Protein AF-A0A4Q7XN32-F1 (afdb_monomer)

Structure (mmCIF, N/CA/C/O backbone):
data_AF-A0A4Q7XN32-F1
#
_entry.id   AF-A0A4Q7XN32-F1
#
loop_
_atom_site.group_PDB
_atom_site.id
_atom_site.type_symbol
_atom_site.label_atom_id
_atom_site.label_alt_id
_atom_site.label_comp_id
_atom_site.label_asym_id
_atom_site.label_entity_id
_atom_site.label_seq_id
_atom_site.pdbx_PDB_ins_code
_atom_site.Cartn_x
_atom_site.Cartn_y
_atom_site.Cartn_z
_atom_site.occupancy
_atom_site.B_iso_or_equiv
_atom_site.auth_seq_id
_atom_site.auth_comp_id
_atom_site.auth_asym_id
_atom_site.auth_atom_id
_atom_site.pdbx_PDB_model_num
ATOM 1 N N . SER A 1 1 ? 50.949 26.141 72.664 1.00 29.08 1 SER A N 1
ATOM 2 C CA . SER A 1 1 ? 49.681 26.898 72.696 1.00 29.08 1 SER A CA 1
ATOM 3 C C . SER A 1 1 ? 48.595 26.142 71.931 1.00 29.08 1 SER A C 1
ATOM 5 O O . SER A 1 1 ? 48.982 25.356 71.073 1.00 29.08 1 SER A O 1
ATOM 7 N N . PRO A 1 2 ? 47.300 26.290 72.285 1.00 36.09 2 PRO A N 1
ATOM 8 C CA . PRO A 1 2 ? 46.174 25.423 71.873 1.00 36.09 2 PRO A CA 1
ATOM 9 C C . PRO A 1 2 ? 45.346 26.074 70.718 1.00 36.09 2 PRO A C 1
ATOM 11 O O . PRO A 1 2 ? 45.842 27.038 70.144 1.00 36.09 2 PRO A O 1
ATOM 14 N N . VAL A 1 3 ? 44.155 25.636 70.258 1.00 30.36 3 VAL A N 1
ATOM 15 C CA . VAL A 1 3 ? 43.044 24.862 70.872 1.00 30.36 3 VAL A CA 1
ATOM 16 C C . VAL A 1 3 ? 42.317 23.938 69.858 1.00 30.36 3 VAL A C 1
ATOM 18 O O . VAL A 1 3 ? 42.422 24.104 68.649 1.00 30.36 3 VAL A O 1
ATOM 21 N N . LEU A 1 4 ? 41.582 22.969 70.416 1.00 27.20 4 LEU A N 1
ATOM 22 C CA . LEU A 1 4 ? 40.440 22.179 69.911 1.00 27.20 4 LEU A CA 1
ATOM 23 C C . LEU A 1 4 ? 39.293 23.045 69.283 1.00 27.20 4 LEU A C 1
ATOM 25 O O . LEU A 1 4 ? 39.341 24.264 69.399 1.00 27.20 4 LEU A O 1
ATOM 29 N N . HIS A 1 5 ? 38.224 22.543 68.628 1.00 28.89 5 HIS A N 1
ATOM 30 C CA . HIS A 1 5 ? 37.376 21.363 68.918 1.00 28.89 5 HIS A CA 1
ATOM 31 C C . HIS A 1 5 ? 36.576 20.798 67.712 1.00 28.89 5 HIS A C 1
ATOM 33 O O . HIS A 1 5 ? 36.620 21.309 66.599 1.00 28.89 5 HIS A O 1
ATOM 39 N N . CYS A 1 6 ? 35.862 19.698 67.983 1.00 28.09 6 CYS A N 1
ATOM 40 C CA . CYS A 1 6 ? 35.146 18.785 67.080 1.00 28.09 6 CYS A CA 1
ATOM 41 C C . CYS A 1 6 ? 33.751 19.272 66.624 1.00 28.09 6 CYS A C 1
ATOM 43 O O . CYS A 1 6 ? 33.147 20.063 67.338 1.00 28.09 6 CYS A O 1
ATOM 45 N N . HIS A 1 7 ? 33.175 18.662 65.568 1.00 26.38 7 HIS A N 1
ATOM 46 C CA . HIS A 1 7 ? 31.843 18.006 65.623 1.00 26.38 7 HIS A CA 1
ATOM 47 C C . HIS A 1 7 ? 31.457 17.227 64.337 1.00 26.38 7 HIS A C 1
ATOM 49 O O . HIS A 1 7 ? 31.585 17.725 63.225 1.00 26.38 7 HIS A O 1
ATOM 55 N N . HIS A 1 8 ? 30.904 16.022 64.521 1.00 31.64 8 HIS A N 1
ATOM 56 C CA . HIS A 1 8 ? 29.939 15.341 63.626 1.00 31.64 8 HIS A CA 1
ATOM 57 C C . HIS A 1 8 ? 28.522 15.551 64.241 1.00 31.64 8 HIS A C 1
ATOM 59 O O . HIS A 1 8 ? 28.495 15.886 65.437 1.00 31.64 8 HIS A O 1
ATOM 65 N N . PRO A 1 9 ? 27.367 15.351 63.542 1.00 36.84 9 PRO A N 1
ATOM 66 C CA . PRO A 1 9 ? 27.035 14.110 62.807 1.00 36.84 9 PRO A CA 1
ATOM 67 C C . PRO A 1 9 ? 26.026 14.217 61.612 1.00 36.84 9 PRO A C 1
ATOM 69 O O . PRO A 1 9 ? 25.686 15.295 61.140 1.00 36.84 9 PRO A O 1
ATOM 72 N N . SER A 1 10 ? 25.531 13.037 61.197 1.00 25.11 10 SER A N 1
ATOM 73 C CA . SER A 1 10 ? 24.190 12.695 60.652 1.00 25.11 10 SER A CA 1
ATOM 74 C C . SER A 1 10 ? 23.752 13.054 59.216 1.00 25.11 10 SER A C 1
ATOM 76 O O . SER A 1 10 ? 23.374 14.178 58.921 1.00 25.11 10 SER A O 1
ATOM 78 N N . GLN A 1 11 ? 23.634 11.982 58.417 1.00 31.67 11 GLN A N 1
ATOM 79 C CA . GL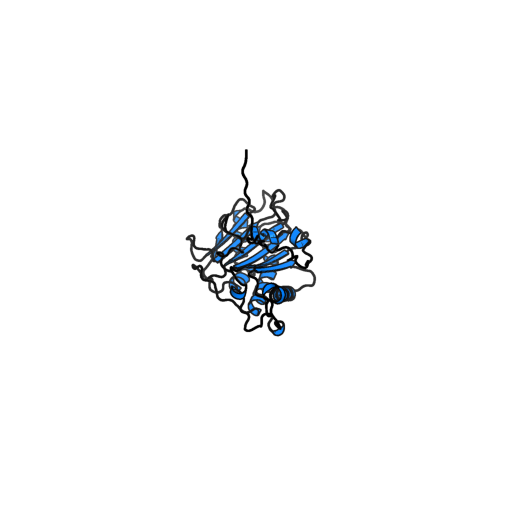N A 1 11 ? 22.505 11.591 57.544 1.00 31.67 11 GLN A CA 1
ATOM 80 C C . GLN A 1 11 ? 21.858 12.621 56.589 1.00 31.67 11 GLN A C 1
ATOM 82 O O . GLN A 1 11 ? 21.084 13.482 56.991 1.00 31.67 11 GLN A O 1
ATOM 87 N N . GLY A 1 12 ? 22.010 12.359 55.286 1.00 26.28 12 GLY A N 1
ATOM 88 C CA . GLY A 1 12 ? 21.137 12.837 54.207 1.00 26.28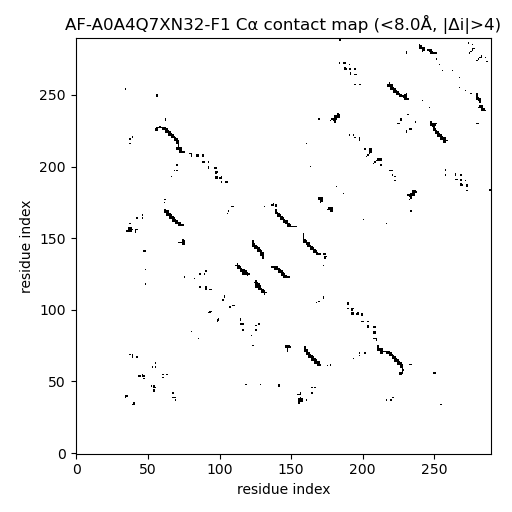 12 GLY A CA 1
ATOM 89 C C . GLY A 1 12 ? 21.123 11.805 53.072 1.00 26.28 12 GLY A C 1
ATOM 90 O O . GLY A 1 12 ? 22.159 11.211 52.780 1.00 26.28 12 GLY A O 1
ATOM 91 N N . HIS A 1 13 ? 19.957 11.512 52.490 1.00 28.03 13 HIS A N 1
ATOM 92 C CA . HIS A 1 13 ? 19.800 10.414 51.527 1.00 28.03 13 HIS A CA 1
ATOM 93 C C . HIS A 1 13 ? 20.587 10.634 50.225 1.00 28.03 13 HIS A C 1
ATOM 95 O O . HIS A 1 13 ? 20.309 11.568 49.476 1.00 28.03 13 HIS A O 1
ATOM 101 N N . ALA A 1 14 ? 21.474 9.695 49.887 1.00 27.22 14 ALA A N 1
ATOM 102 C CA . ALA A 1 14 ? 21.903 9.492 48.508 1.00 27.22 14 ALA A CA 1
ATOM 103 C C . ALA A 1 14 ? 20.786 8.745 47.759 1.00 27.22 14 ALA A C 1
ATOM 105 O O . ALA A 1 14 ? 20.735 7.515 47.754 1.00 27.22 14 ALA A O 1
ATOM 106 N N . GLY A 1 15 ? 19.854 9.499 47.173 1.00 25.77 15 GLY A N 1
ATOM 107 C CA . GLY A 1 15 ? 18.825 8.947 46.297 1.00 25.77 15 GLY A CA 1
ATOM 108 C C . GLY A 1 15 ? 19.459 8.390 45.026 1.00 25.77 15 GLY A C 1
ATOM 109 O O . GLY A 1 15 ? 19.792 9.148 44.118 1.00 25.77 15 GLY A O 1
ATOM 110 N N . VAL A 1 16 ? 19.626 7.068 44.958 1.00 27.75 16 VAL A N 1
ATOM 111 C CA . VAL A 1 16 ? 20.013 6.380 43.722 1.00 27.75 16 VAL A CA 1
ATOM 112 C C . VAL A 1 16 ? 18.838 6.476 42.754 1.00 27.75 16 VAL A C 1
ATOM 114 O O . VAL A 1 16 ? 17.863 5.734 42.871 1.00 27.75 16 VAL A O 1
ATOM 117 N N . HIS A 1 17 ? 18.924 7.403 41.800 1.00 25.27 17 HIS A N 1
ATOM 118 C CA . HIS A 1 17 ? 18.007 7.446 40.667 1.00 25.27 17 HIS A CA 1
ATOM 119 C C . HIS A 1 17 ? 18.263 6.220 39.782 1.00 25.27 17 HIS A C 1
ATOM 121 O O . HIS A 1 17 ? 19.111 6.236 38.893 1.00 25.27 17 HIS A O 1
ATOM 127 N N . PHE A 1 18 ? 17.513 5.147 40.031 1.00 24.08 18 PHE A N 1
ATOM 128 C CA . PHE A 1 18 ? 17.359 4.065 39.069 1.00 24.08 18 PHE A CA 1
ATOM 129 C C . PHE A 1 18 ? 16.648 4.620 37.828 1.00 24.08 18 PHE A C 1
ATOM 131 O O . PHE A 1 18 ? 15.434 4.822 37.836 1.00 24.08 18 PHE A O 1
ATOM 138 N N . GLN A 1 19 ? 17.401 4.850 36.753 1.00 24.80 19 GLN A N 1
ATOM 139 C CA . GLN A 1 19 ? 16.835 4.724 35.415 1.00 24.80 19 GLN A CA 1
ATOM 140 C C . GLN A 1 19 ? 16.665 3.221 35.151 1.00 24.80 19 GLN A C 1
ATOM 142 O O . GLN A 1 19 ? 17.664 2.501 35.203 1.00 24.80 19 GLN A O 1
ATOM 147 N N . PRO A 1 20 ? 15.449 2.710 34.897 1.00 25.94 20 PRO A N 1
ATOM 148 C CA . PRO A 1 20 ? 15.305 1.353 34.399 1.00 25.94 20 PRO A CA 1
ATOM 149 C C . PRO A 1 20 ? 15.852 1.305 32.968 1.00 25.94 20 PRO A C 1
ATOM 151 O O . PRO A 1 20 ? 15.328 1.978 32.078 1.00 25.94 20 PRO A O 1
ATOM 154 N N . SER A 1 21 ? 16.910 0.523 32.748 1.00 23.52 21 SER A N 1
ATOM 155 C CA . SER A 1 21 ? 17.389 0.208 31.402 1.00 23.52 21 SER A CA 1
ATOM 156 C C . SER A 1 21 ? 16.268 -0.456 30.608 1.00 23.52 21 SER A C 1
ATOM 158 O O . SER A 1 21 ? 15.828 -1.551 30.954 1.00 23.52 21 SER A O 1
ATOM 160 N N . LEU A 1 22 ? 15.836 0.179 29.518 1.00 28.33 22 LEU A N 1
ATOM 161 C CA . LEU A 1 22 ? 15.006 -0.453 28.490 1.00 28.33 22 LEU A CA 1
ATOM 162 C C . LEU A 1 22 ? 15.888 -1.314 27.570 1.00 28.33 22 LEU A C 1
ATOM 164 O O . LEU A 1 22 ? 15.973 -1.090 26.366 1.00 28.33 22 LEU A O 1
ATOM 168 N N . GLU A 1 23 ? 16.559 -2.302 28.160 1.00 25.41 23 GLU A N 1
ATOM 169 C CA . GLU A 1 23 ? 17.186 -3.411 27.443 1.00 25.41 23 GLU A CA 1
ATOM 170 C C . GLU A 1 23 ? 16.291 -4.643 27.610 1.00 25.41 23 GLU A C 1
ATOM 172 O O . GLU A 1 23 ? 16.003 -5.048 28.735 1.00 25.41 23 GLU A O 1
ATOM 177 N N . GLY A 1 24 ? 15.842 -5.241 26.500 1.00 30.62 24 GLY A N 1
ATOM 178 C CA . GLY A 1 24 ? 15.053 -6.481 26.539 1.00 30.62 24 GLY A CA 1
ATOM 179 C C . GLY A 1 24 ? 13.652 -6.430 25.924 1.00 30.62 24 GLY A C 1
ATOM 180 O O . GLY A 1 24 ? 12.729 -7.017 26.477 1.00 30.62 24 GLY A O 1
ATOM 181 N N . GLN A 1 25 ? 13.490 -5.814 24.749 1.00 25.59 25 GLN A N 1
ATOM 182 C CA . GLN A 1 25 ? 12.465 -6.250 23.787 1.00 25.59 25 GLN A CA 1
ATOM 183 C C . GLN A 1 25 ? 13.134 -6.661 22.474 1.00 25.59 25 GLN A C 1
ATOM 185 O O . GLN A 1 25 ? 13.002 -6.021 21.435 1.00 25.59 25 GLN A O 1
ATOM 190 N N . SER A 1 26 ? 13.899 -7.750 22.549 1.00 26.66 26 SER A N 1
ATOM 191 C CA . SER A 1 26 ? 14.367 -8.474 21.371 1.00 26.66 26 SER A CA 1
ATOM 192 C C . SER A 1 26 ? 13.168 -9.172 20.732 1.00 26.66 26 SER A C 1
ATOM 194 O O . SER A 1 26 ? 12.588 -10.068 21.346 1.00 26.66 26 SER A O 1
ATOM 196 N N . SER A 1 27 ? 12.790 -8.772 19.519 1.00 32.84 27 SER A N 1
ATOM 197 C CA . SER A 1 27 ? 11.722 -9.434 18.762 1.00 32.84 27 SER A CA 1
ATOM 198 C C . SER A 1 27 ? 11.983 -10.941 18.633 1.00 32.84 27 SER A C 1
ATOM 200 O O . SER A 1 27 ? 13.125 -11.329 18.369 1.00 32.84 27 SER A O 1
ATOM 202 N N . PRO A 1 28 ? 10.957 -11.809 18.725 1.00 27.67 28 PRO A N 1
ATOM 203 C CA . PRO A 1 28 ? 11.089 -13.169 18.225 1.00 27.67 28 PRO A CA 1
ATOM 204 C C . PRO A 1 28 ? 11.320 -13.092 16.711 1.00 27.67 28 PRO A C 1
ATOM 206 O O . PRO A 1 28 ? 10.527 -12.488 15.983 1.00 27.67 28 PRO A O 1
ATOM 209 N N . ALA A 1 29 ? 12.430 -13.664 16.248 1.00 27.17 29 ALA A N 1
ATOM 210 C CA . ALA A 1 29 ? 12.811 -13.625 14.845 1.00 27.17 29 ALA A CA 1
ATOM 211 C C . ALA A 1 29 ? 11.791 -14.390 13.985 1.00 27.17 29 ALA A C 1
ATOM 213 O O . ALA A 1 29 ? 11.751 -15.619 13.983 1.00 27.17 29 ALA A O 1
ATOM 214 N N . VAL A 1 30 ? 10.985 -13.643 13.230 1.00 37.81 30 VAL A N 1
ATOM 215 C CA . VAL A 1 30 ? 10.558 -14.089 11.898 1.00 37.81 30 VAL A CA 1
ATOM 216 C C . VAL A 1 30 ? 11.815 -14.108 11.025 1.00 37.81 30 VAL A C 1
ATOM 218 O O . VAL A 1 30 ? 12.722 -13.310 11.269 1.00 37.81 30 VAL A O 1
ATOM 221 N N . ASP A 1 31 ? 11.888 -14.997 10.036 1.00 3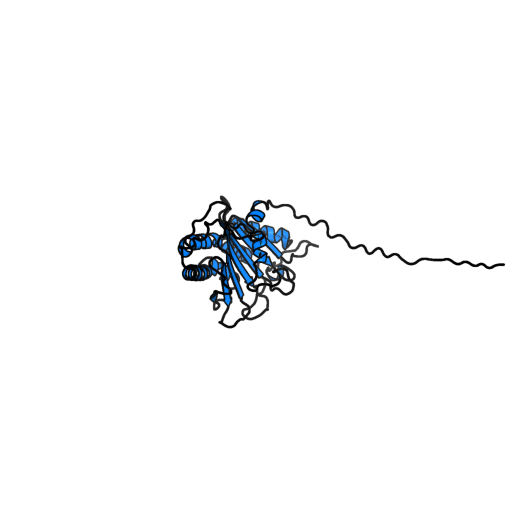0.98 31 ASP A N 1
ATOM 222 C CA . ASP A 1 31 ? 13.017 -15.038 9.106 1.00 30.98 31 ASP A CA 1
ATOM 223 C C . ASP A 1 31 ? 13.020 -13.780 8.215 1.00 30.98 31 ASP A C 1
ATOM 225 O O . ASP A 1 31 ? 12.377 -13.699 7.171 1.00 30.98 31 ASP A O 1
ATOM 229 N N . THR A 1 32 ? 13.679 -12.730 8.704 1.00 38.56 32 THR A N 1
ATOM 230 C CA . THR A 1 32 ? 13.763 -11.409 8.071 1.00 38.56 32 THR A CA 1
ATOM 231 C C . THR A 1 32 ? 14.953 -11.288 7.116 1.00 38.56 32 THR A C 1
ATOM 233 O O . THR A 1 32 ? 15.207 -10.191 6.608 1.00 38.56 32 THR A O 1
ATOM 236 N N . GLY A 1 33 ? 15.666 -12.390 6.841 1.00 32.44 33 GLY A N 1
ATOM 237 C CA . GLY A 1 33 ? 16.841 -12.416 5.966 1.00 32.44 33 GLY A CA 1
ATOM 238 C C . GLY A 1 33 ? 16.572 -11.793 4.593 1.00 32.44 33 GLY A C 1
ATOM 239 O O . GLY A 1 33 ? 17.241 -10.830 4.216 1.00 32.44 33 GLY A O 1
ATOM 240 N N . ASP A 1 34 ? 15.525 -12.236 3.895 1.00 45.97 34 ASP A N 1
ATOM 241 C CA . ASP A 1 34 ? 15.141 -11.646 2.603 1.00 45.97 34 ASP A CA 1
ATOM 242 C C . ASP A 1 34 ? 14.559 -10.231 2.744 1.00 45.97 34 ASP A C 1
ATOM 244 O O . ASP A 1 34 ? 14.899 -9.327 1.981 1.00 45.97 34 ASP A O 1
ATOM 248 N N . LEU A 1 35 ? 13.732 -9.976 3.761 1.00 46.03 35 LEU A N 1
ATOM 249 C CA . LEU A 1 35 ? 13.051 -8.683 3.931 1.00 46.03 35 LEU A CA 1
ATOM 250 C C . LEU A 1 35 ? 14.010 -7.520 4.227 1.00 46.03 35 LEU A C 1
ATOM 252 O O . LEU A 1 35 ? 13.772 -6.391 3.790 1.00 46.03 35 LEU A O 1
ATOM 256 N N . THR A 1 36 ? 15.110 -7.796 4.932 1.00 48.25 36 THR A N 1
ATOM 257 C CA . THR A 1 36 ? 16.217 -6.841 5.101 1.00 48.25 36 THR A CA 1
ATOM 258 C C . THR A 1 36 ? 17.074 -6.687 3.844 1.00 48.25 36 THR A C 1
ATOM 260 O O . THR A 1 36 ? 17.675 -5.632 3.662 1.00 48.25 36 THR A O 1
ATOM 263 N N . THR A 1 37 ? 17.086 -7.686 2.956 1.00 50.22 37 THR A N 1
ATOM 264 C CA . THR A 1 37 ? 17.866 -7.673 1.710 1.00 50.22 37 THR A CA 1
ATOM 265 C C . THR A 1 37 ? 17.211 -6.805 0.629 1.00 50.22 37 THR A C 1
ATOM 267 O O . THR A 1 37 ? 17.915 -6.062 -0.049 1.00 50.22 37 THR A O 1
ATOM 270 N N . VAL A 1 38 ? 15.874 -6.819 0.504 1.00 54.34 38 VAL A N 1
ATOM 271 C CA . VAL A 1 38 ? 15.148 -5.994 -0.496 1.00 54.34 38 VAL A CA 1
ATOM 272 C C . VAL A 1 38 ? 14.748 -4.603 0.024 1.00 54.34 38 VAL A C 1
ATOM 274 O O . VAL A 1 38 ? 14.224 -3.781 -0.726 1.00 54.34 38 VAL A O 1
ATOM 277 N N . GLY A 1 39 ? 14.970 -4.288 1.301 1.00 59.06 39 GLY A N 1
ATOM 278 C CA . GLY A 1 39 ? 14.882 -2.904 1.780 1.00 59.06 39 GLY A CA 1
ATOM 279 C C . GLY A 1 39 ? 13.492 -2.304 1.984 1.00 59.06 39 GLY A C 1
ATOM 280 O O . GLY A 1 39 ? 13.390 -1.109 2.262 1.00 59.06 39 GLY A O 1
ATOM 281 N N . LEU A 1 40 ? 12.409 -3.085 1.899 1.00 62.59 40 LEU A N 1
ATOM 282 C CA . LEU A 1 40 ? 11.046 -2.564 2.099 1.00 62.59 40 LEU A CA 1
ATOM 283 C C . LEU A 1 40 ? 10.858 -1.870 3.461 1.00 62.59 40 LEU A C 1
ATOM 285 O O . LEU A 1 40 ? 10.101 -0.908 3.553 1.00 62.59 40 LEU A O 1
ATOM 289 N N . GLY A 1 41 ? 11.585 -2.297 4.499 1.00 56.28 41 GLY A N 1
ATOM 290 C CA . GLY A 1 41 ? 11.614 -1.604 5.792 1.00 56.28 41 GLY A CA 1
ATOM 291 C C . GLY A 1 41 ? 12.172 -0.175 5.709 1.00 56.28 41 GLY A C 1
ATOM 292 O O . GLY A 1 41 ? 11.616 0.723 6.335 1.00 56.28 41 GLY A O 1
ATOM 293 N N . SER A 1 42 ? 13.203 0.055 4.889 1.00 64.06 42 SER A N 1
ATOM 294 C CA . SER A 1 42 ? 13.786 1.381 4.620 1.00 64.06 42 SER A CA 1
ATOM 295 C C . SER A 1 42 ? 12.978 2.202 3.615 1.00 64.06 42 SER A C 1
ATOM 297 O O . SER A 1 42 ? 13.121 3.421 3.565 1.00 64.06 42 SER A O 1
ATOM 299 N N . LEU A 1 43 ? 12.074 1.587 2.841 1.00 63.22 43 LEU A N 1
ATOM 300 C CA . LEU A 1 43 ? 11.147 2.331 1.980 1.00 63.22 43 LEU A CA 1
ATOM 301 C C . LEU A 1 43 ? 10.243 3.268 2.809 1.00 63.22 43 LEU A C 1
ATOM 303 O O . LEU A 1 43 ? 9.872 4.342 2.336 1.00 63.22 43 LEU A O 1
ATOM 307 N N . LYS A 1 44 ? 9.982 2.917 4.077 1.00 58.44 44 LYS A N 1
ATOM 308 C CA . LYS A 1 44 ? 9.289 3.764 5.061 1.00 58.44 44 LYS A CA 1
ATOM 309 C C . LYS A 1 44 ? 9.999 5.101 5.320 1.00 58.44 44 LYS A C 1
ATOM 311 O O . LYS A 1 44 ? 9.332 6.094 5.574 1.00 58.44 44 LYS A O 1
ATOM 316 N N . ASP A 1 45 ? 11.322 5.180 5.184 1.00 55.34 45 ASP A N 1
ATOM 317 C CA . ASP A 1 45 ? 12.063 6.442 5.356 1.00 55.34 45 ASP A CA 1
ATOM 318 C C . ASP A 1 45 ? 11.860 7.407 4.170 1.00 55.34 45 ASP A C 1
ATOM 320 O O . ASP A 1 45 ? 12.129 8.605 4.263 1.00 55.34 45 ASP A O 1
ATOM 324 N N . PHE A 1 46 ? 11.313 6.907 3.056 1.00 52.97 46 PHE A N 1
ATOM 325 C CA . PHE A 1 46 ? 10.880 7.704 1.908 1.00 52.97 46 PHE A CA 1
ATOM 326 C C . PHE A 1 46 ? 9.387 8.082 1.983 1.00 52.97 46 PHE A C 1
ATOM 328 O O . PHE A 1 46 ? 8.861 8.633 1.007 1.00 52.97 46 PHE A O 1
ATOM 335 N N . SER A 1 47 ? 8.706 7.821 3.115 1.00 50.16 47 SER A N 1
ATOM 336 C CA . SER A 1 47 ? 7.248 7.946 3.280 1.00 50.16 47 SER A CA 1
ATOM 337 C C . SER A 1 47 ? 6.702 9.376 3.437 1.00 50.16 47 SER A C 1
ATOM 339 O O . SER A 1 47 ? 5.737 9.596 4.170 1.00 50.16 47 SER A O 1
ATOM 341 N N . SER A 1 48 ? 7.276 10.363 2.744 1.00 47.91 48 SER A N 1
ATOM 342 C CA . SER A 1 48 ? 6.722 11.720 2.727 1.00 47.91 48 SER A CA 1
ATOM 343 C C . SER A 1 48 ? 6.746 12.402 1.350 1.00 47.91 48 SER A C 1
ATOM 345 O O . SER A 1 48 ? 7.719 12.244 0.597 1.00 47.91 48 SER A O 1
ATOM 347 N N . PRO A 1 49 ? 5.723 13.225 1.024 1.00 38.56 49 PRO A N 1
ATOM 348 C CA . PRO A 1 49 ? 5.759 14.158 -0.104 1.00 38.56 49 PRO A CA 1
ATOM 349 C C . PRO A 1 49 ? 6.717 15.344 0.127 1.00 38.56 49 PRO A C 1
ATOM 351 O O . PRO A 1 49 ? 7.177 15.960 -0.839 1.00 38.56 49 PRO A O 1
ATOM 354 N N . HIS A 1 50 ? 7.062 15.650 1.381 1.00 37.16 50 HIS A N 1
ATOM 355 C CA . HIS A 1 50 ? 8.036 16.673 1.749 1.00 37.16 50 HIS A CA 1
ATOM 356 C C . HIS A 1 50 ? 9.379 16.023 2.102 1.00 37.16 50 HIS A C 1
ATOM 358 O O . HIS A 1 50 ? 9.452 15.160 2.979 1.00 37.16 50 HIS A O 1
ATOM 364 N N . LEU A 1 51 ? 10.479 16.503 1.507 1.00 33.91 51 LEU A N 1
ATOM 365 C CA . LEU A 1 51 ? 11.773 16.343 2.174 1.00 33.91 51 LEU A CA 1
ATOM 366 C C . LEU A 1 51 ? 11.638 16.971 3.572 1.00 33.91 51 LEU A C 1
ATOM 368 O O . LEU A 1 51 ? 11.281 18.145 3.679 1.00 33.91 51 LEU A O 1
ATOM 372 N N . ASN A 1 52 ? 11.945 16.192 4.613 1.00 34.78 52 ASN A N 1
ATOM 373 C CA . ASN A 1 52 ? 11.887 16.568 6.033 1.00 34.78 52 ASN A CA 1
ATOM 374 C C . ASN A 1 52 ? 10.501 16.573 6.724 1.00 34.78 52 ASN A C 1
ATOM 376 O O . ASN A 1 52 ? 10.363 17.244 7.748 1.00 34.78 52 ASN A O 1
ATOM 380 N N . SER A 1 53 ? 9.486 15.824 6.268 1.00 40.00 53 SER A N 1
ATOM 381 C CA . SER A 1 53 ? 8.428 15.448 7.234 1.00 40.00 53 SER A CA 1
ATOM 382 C C . SER A 1 53 ? 8.989 14.519 8.313 1.00 40.00 53 SER A C 1
ATOM 384 O O . SER A 1 53 ? 9.913 13.754 8.026 1.00 40.00 53 SER A O 1
ATOM 386 N N . PRO A 1 54 ? 8.406 14.520 9.524 1.00 40.09 54 PRO A N 1
ATOM 387 C CA . PRO A 1 54 ? 8.671 13.475 10.499 1.00 40.09 54 PRO A CA 1
ATOM 388 C C . PRO A 1 54 ? 8.353 12.079 9.932 1.00 40.09 54 PRO A C 1
ATOM 390 O O . PRO A 1 54 ? 7.460 11.963 9.086 1.00 40.09 54 PRO A O 1
ATOM 393 N N . PRO A 1 55 ? 9.014 11.016 10.425 1.00 44.34 55 PRO A N 1
ATOM 394 C CA . PRO A 1 55 ? 8.585 9.642 10.180 1.00 44.34 55 PRO A CA 1
ATOM 395 C C . PRO A 1 55 ? 7.108 9.437 10.574 1.00 44.34 55 PRO A C 1
ATOM 397 O O . PRO A 1 55 ? 6.610 10.143 11.460 1.00 44.34 55 PRO A O 1
ATOM 400 N N . PRO A 1 56 ? 6.408 8.435 10.008 1.00 44.59 56 PRO A N 1
ATOM 401 C CA . PRO A 1 56 ? 4.976 8.214 10.252 1.00 44.59 56 PRO A CA 1
ATOM 402 C C . PRO A 1 56 ? 4.619 7.891 11.717 1.00 44.59 56 PRO A C 1
ATOM 404 O O . PRO A 1 56 ? 3.451 7.866 12.083 1.00 44.59 56 PRO A O 1
ATOM 407 N N . TRP A 1 57 ? 5.629 7.698 12.567 1.00 48.47 57 TRP A N 1
ATOM 408 C CA . TRP A 1 57 ? 5.545 7.408 14.001 1.00 48.47 57 TRP A CA 1
ATOM 409 C C . TRP A 1 57 ? 5.546 8.654 14.909 1.00 48.47 57 TRP A C 1
ATOM 411 O O . TRP A 1 57 ? 5.591 8.512 16.130 1.00 48.47 57 TRP A O 1
ATOM 421 N N . HIS A 1 58 ? 5.578 9.867 14.349 1.00 48.81 58 HIS A N 1
ATOM 422 C CA . HIS A 1 58 ? 5.555 11.108 15.133 1.00 48.81 58 HIS A CA 1
ATOM 423 C C . HIS A 1 58 ? 4.129 11.461 15.594 1.00 48.81 58 HIS A C 1
ATOM 425 O O . HIS A 1 58 ? 3.160 11.226 14.877 1.00 48.81 58 HIS A O 1
ATOM 431 N N . SER A 1 59 ? 3.997 12.086 16.769 1.00 50.56 59 SER A N 1
ATOM 432 C CA . SER A 1 59 ? 2.704 12.418 17.408 1.00 50.56 59 SER A CA 1
ATOM 433 C C . SER A 1 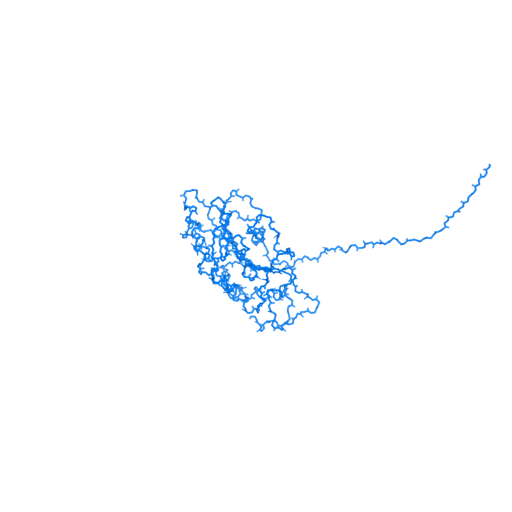59 ? 1.745 13.253 16.553 1.00 50.56 59 SER A C 1
ATOM 435 O O . SER A 1 59 ? 0.532 13.196 16.744 1.00 50.56 59 SER A O 1
ATOM 437 N N . ASP A 1 60 ? 2.298 14.040 15.632 1.00 60.75 60 ASP A N 1
ATOM 438 C CA . ASP A 1 60 ? 1.585 15.068 14.871 1.00 60.75 60 ASP A CA 1
ATOM 439 C C . ASP A 1 60 ? 1.203 14.579 13.462 1.00 60.75 60 ASP A C 1
ATOM 441 O O . ASP A 1 60 ? 0.582 15.315 12.685 1.00 60.75 60 ASP A O 1
ATOM 445 N N . THR A 1 61 ? 1.589 13.346 13.121 1.00 67.56 61 THR A N 1
ATOM 446 C CA . THR A 1 61 ? 1.255 12.696 11.856 1.00 67.56 61 THR A CA 1
ATOM 447 C C . THR A 1 61 ? -0.165 12.124 11.947 1.00 67.56 61 THR A C 1
ATOM 449 O O . THR A 1 61 ? -0.505 11.500 12.958 1.00 67.56 61 THR A O 1
ATOM 452 N N . PRO A 1 62 ? -1.031 12.322 10.934 1.00 78.00 62 PRO A N 1
ATOM 453 C CA . PRO A 1 62 ? -2.333 11.666 10.918 1.00 78.00 62 PRO A CA 1
ATOM 454 C C . PRO A 1 62 ? -2.172 10.135 10.921 1.00 78.00 62 PRO A C 1
ATOM 456 O O . PRO A 1 62 ? -1.165 9.622 10.417 1.00 78.00 62 PRO A O 1
ATOM 459 N N . PRO A 1 63 ? -3.168 9.384 11.433 1.00 88.69 63 PRO A N 1
ATOM 460 C CA . PRO A 1 63 ? -3.233 7.948 11.199 1.00 88.69 63 PRO A CA 1
ATOM 461 C C . PRO A 1 63 ? -3.143 7.676 9.694 1.00 88.69 63 PRO A C 1
ATOM 463 O O . PRO A 1 63 ? -3.685 8.443 8.900 1.00 88.69 63 PRO A O 1
ATOM 466 N N . SER A 1 64 ? -2.417 6.642 9.286 1.00 88.56 64 SER A N 1
ATOM 467 C CA . SER A 1 64 ? -2.099 6.410 7.876 1.00 88.56 64 SER A CA 1
ATOM 468 C C . SER A 1 64 ? -1.918 4.933 7.545 1.00 88.56 64 SER A C 1
ATOM 470 O O . SER A 1 64 ? -1.644 4.095 8.410 1.00 88.56 64 SER A O 1
ATOM 472 N N . VAL A 1 65 ? -2.091 4.640 6.258 1.00 91.88 65 VAL A N 1
ATOM 473 C CA . VAL A 1 65 ? -1.875 3.330 5.643 1.00 91.88 65 VAL A CA 1
ATOM 474 C C . VAL A 1 65 ? -0.835 3.498 4.548 1.00 91.88 65 VAL A C 1
ATOM 476 O O . VAL A 1 65 ? -0.977 4.381 3.702 1.00 91.88 65 VAL A O 1
ATOM 479 N N . ALA A 1 66 ? 0.185 2.647 4.524 1.00 91.50 66 ALA A N 1
ATOM 480 C CA . ALA A 1 66 ? 1.165 2.634 3.448 1.00 91.50 66 ALA A CA 1
ATOM 481 C C . ALA A 1 66 ? 1.372 1.221 2.891 1.00 91.50 66 ALA A C 1
ATOM 483 O O . ALA A 1 66 ? 1.316 0.230 3.615 1.00 91.50 66 ALA A O 1
ATOM 484 N N . ILE A 1 67 ? 1.596 1.146 1.581 1.00 93.12 67 ILE A N 1
ATOM 485 C CA . ILE A 1 67 ? 1.822 -0.077 0.818 1.00 93.12 67 ILE A CA 1
ATOM 486 C C . ILE A 1 67 ? 3.106 0.118 0.019 1.00 93.12 67 ILE A C 1
ATOM 488 O O . ILE A 1 67 ? 3.211 1.049 -0.782 1.00 93.12 67 ILE A O 1
ATOM 492 N N . GLY A 1 68 ? 4.086 -0.746 0.250 1.00 92.81 68 GLY A N 1
ATOM 493 C CA . GLY A 1 68 ? 5.359 -0.753 -0.459 1.00 92.81 68 GLY A CA 1
ATOM 494 C C . GLY A 1 68 ? 5.474 -1.980 -1.340 1.00 92.81 68 GLY A C 1
ATOM 495 O O . GLY A 1 68 ? 5.059 -3.061 -0.946 1.00 92.81 68 GLY A O 1
ATOM 496 N N . ILE A 1 69 ? 6.040 -1.821 -2.525 1.00 94.62 69 ILE A N 1
ATOM 497 C CA . ILE A 1 69 ? 6.253 -2.891 -3.494 1.00 94.62 69 ILE A CA 1
ATOM 498 C C . ILE A 1 69 ? 7.688 -2.771 -3.992 1.00 94.62 69 ILE A C 1
ATOM 500 O O . ILE A 1 69 ? 8.142 -1.661 -4.268 1.00 94.62 69 ILE A O 1
ATOM 504 N N . ALA A 1 70 ? 8.381 -3.899 -4.108 1.00 93.88 70 ALA A N 1
ATOM 505 C CA . ALA A 1 70 ? 9.699 -4.002 -4.722 1.00 93.88 70 ALA A CA 1
ATOM 506 C C . ALA A 1 70 ? 9.659 -5.089 -5.798 1.00 93.88 70 ALA A C 1
ATOM 508 O O . ALA A 1 70 ? 9.177 -6.188 -5.542 1.00 93.88 70 ALA A O 1
ATOM 509 N N . ILE A 1 71 ? 10.142 -4.780 -6.998 1.00 94.62 71 ILE A N 1
ATOM 510 C CA . ILE A 1 71 ? 10.214 -5.708 -8.133 1.00 94.62 71 ILE A CA 1
ATOM 511 C C . ILE A 1 71 ? 11.614 -5.580 -8.720 1.00 94.62 71 ILE A C 1
ATOM 513 O O . ILE A 1 71 ? 12.043 -4.467 -9.028 1.00 94.62 71 ILE A O 1
ATOM 517 N N . ALA A 1 72 ? 12.344 -6.686 -8.849 1.00 93.88 72 ALA A N 1
ATOM 518 C CA . ALA A 1 72 ? 13.640 -6.679 -9.512 1.00 93.88 72 ALA A CA 1
ATOM 519 C C . ALA A 1 72 ? 13.460 -6.387 -11.013 1.00 93.88 72 ALA A C 1
ATOM 521 O O . ALA A 1 72 ? 12.561 -6.919 -11.665 1.00 93.88 72 ALA A O 1
ATOM 522 N N . THR A 1 73 ? 14.267 -5.474 -11.552 1.00 93.75 73 THR A N 1
ATOM 523 C CA . THR A 1 73 ? 14.135 -4.991 -12.934 1.00 93.75 73 THR A CA 1
ATOM 524 C C . THR A 1 73 ? 15.489 -4.647 -13.519 1.00 93.75 73 THR A C 1
ATOM 526 O O . THR A 1 73 ? 16.348 -4.116 -12.811 1.00 93.75 73 THR A O 1
ATOM 529 N N . GLU A 1 74 ? 15.639 -4.802 -14.832 1.00 91.38 74 GLU A N 1
ATOM 530 C CA . GLU A 1 74 ? 16.778 -4.208 -15.521 1.00 91.38 74 GLU A CA 1
ATOM 531 C C . GLU A 1 74 ? 16.834 -2.673 -15.331 1.00 91.38 74 GLU A C 1
ATOM 533 O O . GLU A 1 74 ? 15.797 -2.002 -15.237 1.00 91.38 74 GLU A O 1
ATOM 538 N N . PRO A 1 75 ? 18.041 -2.076 -15.306 1.00 86.38 75 PRO A N 1
ATOM 539 C CA . PRO A 1 75 ? 18.210 -0.632 -15.176 1.00 86.38 75 PRO A CA 1
ATOM 540 C C . PRO A 1 75 ? 17.598 0.134 -16.348 1.00 86.38 75 PRO A C 1
ATOM 542 O O . PRO A 1 75 ?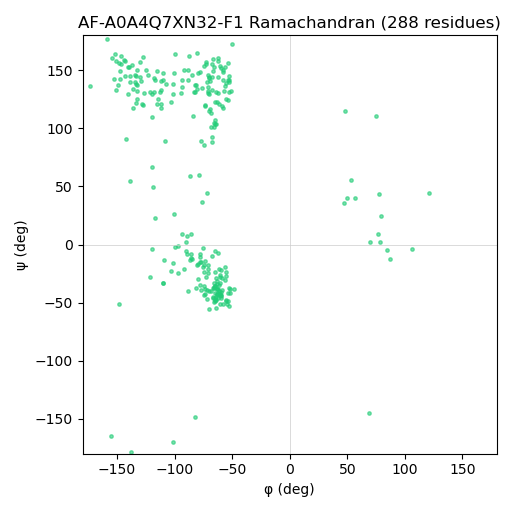 17.721 -0.259 -17.510 1.00 86.38 75 PRO A O 1
ATOM 545 N N . LEU A 1 76 ? 17.025 1.310 -16.079 1.00 86.25 76 LEU A N 1
ATOM 546 C CA . LEU A 1 76 ? 16.396 2.100 -17.135 1.00 86.25 76 LEU A CA 1
ATOM 547 C C . LEU A 1 76 ? 17.413 2.619 -18.174 1.00 86.25 76 LEU A C 1
ATOM 549 O O . LEU A 1 76 ? 18.077 3.642 -17.979 1.00 86.25 76 LEU A O 1
ATOM 553 N N . LEU A 1 77 ? 17.435 1.991 -19.353 1.00 82.69 77 LEU A N 1
ATOM 554 C CA . LEU A 1 77 ? 18.314 2.358 -20.467 1.00 82.69 77 LEU A CA 1
ATOM 555 C C . LEU A 1 77 ? 18.208 3.846 -20.839 1.00 82.69 77 LEU A C 1
ATOM 557 O O . LEU A 1 77 ? 17.117 4.383 -21.069 1.00 82.69 77 LEU A O 1
ATOM 561 N N . ALA A 1 78 ? 19.357 4.515 -20.978 1.00 76.56 78 ALA A N 1
ATOM 562 C CA . ALA A 1 78 ? 19.462 5.961 -21.224 1.00 76.56 78 ALA A CA 1
ATOM 563 C C . ALA A 1 78 ? 18.776 6.452 -22.520 1.00 76.56 78 ALA A C 1
ATOM 565 O O . ALA A 1 78 ? 18.445 7.631 -22.628 1.00 76.56 78 ALA A O 1
ATOM 566 N N . ARG A 1 79 ? 18.555 5.561 -23.498 1.00 75.50 79 ARG A N 1
ATOM 567 C CA . ARG A 1 79 ? 17.860 5.841 -24.773 1.00 75.50 79 ARG A CA 1
ATOM 568 C C . ARG A 1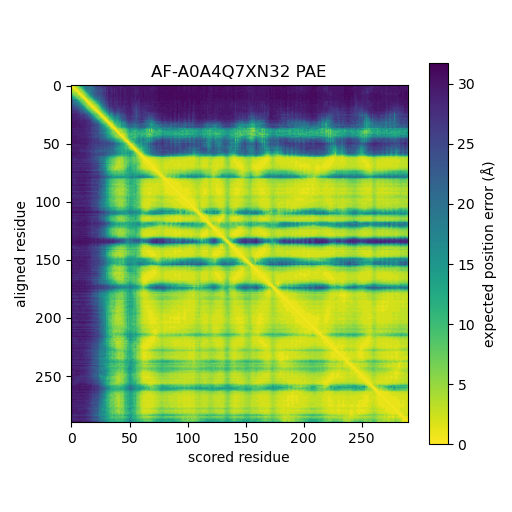 79 ? 16.561 5.036 -24.957 1.00 75.50 79 ARG A C 1
ATOM 570 O O . ARG A 1 79 ? 16.129 4.834 -26.086 1.00 75.50 79 ARG A O 1
ATOM 577 N N . GLY A 1 80 ? 15.965 4.568 -23.859 1.00 81.12 80 GLY A N 1
ATOM 578 C CA . GLY A 1 80 ? 14.647 3.922 -23.852 1.00 81.12 80 GLY A CA 1
ATOM 579 C C . GLY A 1 80 ? 13.486 4.926 -23.831 1.00 81.12 80 GLY A C 1
ATOM 580 O O . GLY A 1 80 ? 13.594 6.049 -24.325 1.00 81.12 80 GLY A O 1
ATOM 581 N N . THR A 1 81 ? 12.380 4.539 -23.196 1.00 87.25 81 THR A N 1
ATOM 582 C CA . THR A 1 81 ? 11.151 5.341 -23.090 1.00 87.25 81 THR A CA 1
ATOM 583 C C . THR A 1 81 ? 11.388 6.757 -22.546 1.00 87.25 81 THR A C 1
ATOM 585 O O . THR A 1 81 ? 12.199 6.973 -21.638 1.00 87.25 81 THR A O 1
ATOM 588 N N . SER A 1 82 ? 10.678 7.747 -23.097 1.00 89.88 82 SER A N 1
ATOM 589 C CA . SER A 1 82 ? 10.784 9.143 -22.662 1.00 89.88 82 SER A CA 1
ATOM 590 C C . SER A 1 82 ? 10.185 9.355 -21.267 1.00 89.88 82 SER A C 1
ATOM 592 O O . SER A 1 82 ? 9.146 8.786 -20.934 1.00 89.88 82 SER A O 1
ATOM 594 N N . THR A 1 83 ? 10.796 10.236 -20.467 1.00 90.19 83 THR A N 1
ATOM 595 C CA . THR A 1 83 ? 10.334 10.583 -19.108 1.00 90.19 83 THR A CA 1
ATOM 596 C C . THR A 1 83 ? 8.853 10.973 -19.078 1.00 90.19 83 THR A C 1
ATOM 598 O O . THR A 1 83 ? 8.128 10.588 -18.168 1.00 90.19 83 THR A O 1
ATOM 601 N N . SER A 1 84 ? 8.370 11.691 -20.099 1.00 90.44 84 SER A N 1
ATOM 602 C CA . SER A 1 84 ? 6.960 12.088 -20.210 1.00 90.44 84 SER A CA 1
ATOM 603 C C . SER A 1 84 ? 6.010 10.901 -20.391 1.00 90.44 84 SER A C 1
ATOM 605 O O . SER A 1 84 ? 4.923 10.919 -19.820 1.00 90.44 84 SER A O 1
ATOM 607 N N . ARG A 1 85 ? 6.406 9.867 -21.151 1.00 91.44 85 ARG A N 1
ATOM 608 C CA . ARG A 1 85 ? 5.597 8.652 -21.340 1.00 91.44 85 ARG A CA 1
ATOM 609 C C . ARG A 1 85 ? 5.609 7.772 -20.089 1.00 91.44 85 ARG A C 1
ATOM 611 O O . ARG A 1 85 ? 4.554 7.264 -19.724 1.00 91.44 85 ARG A O 1
ATOM 618 N N . ILE A 1 86 ? 6.752 7.668 -19.404 1.00 93.25 86 ILE A N 1
ATOM 619 C CA . ILE A 1 86 ? 6.859 6.980 -18.105 1.00 93.25 86 ILE 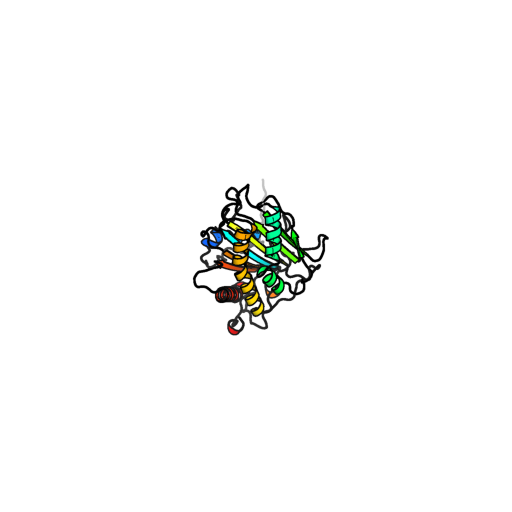A CA 1
ATOM 620 C C . ILE A 1 86 ? 5.937 7.663 -17.080 1.00 93.25 86 ILE A C 1
ATOM 622 O O . ILE A 1 86 ? 5.061 7.017 -16.516 1.00 93.25 86 ILE A O 1
ATOM 626 N N . ARG A 1 87 ? 6.027 8.993 -16.937 1.00 91.81 87 ARG A N 1
ATOM 627 C CA . ARG A 1 87 ? 5.138 9.809 -16.087 1.00 91.81 87 ARG A CA 1
ATOM 628 C C . ARG A 1 87 ? 3.652 9.595 -16.387 1.00 91.81 87 ARG A C 1
ATOM 630 O O . ARG A 1 87 ? 2.862 9.410 -15.467 1.00 91.81 87 ARG A O 1
ATOM 637 N N . GLN A 1 88 ? 3.261 9.640 -17.662 1.00 93.12 88 GLN A N 1
ATOM 638 C CA . GLN A 1 88 ? 1.868 9.418 -18.067 1.00 93.12 88 GLN A CA 1
ATOM 639 C C . GLN A 1 88 ? 1.400 7.998 -17.725 1.00 93.12 88 GLN A C 1
ATOM 641 O O . GLN A 1 88 ? 0.304 7.840 -17.194 1.00 93.12 88 GLN A O 1
ATOM 646 N N . GLY A 1 89 ? 2.239 6.986 -17.966 1.00 95.50 89 GLY A N 1
ATOM 647 C CA . GLY A 1 89 ? 1.961 5.608 -17.564 1.00 95.50 89 GLY A CA 1
ATOM 648 C C . GLY A 1 89 ? 1.851 5.442 -16.045 1.00 95.50 89 GLY A C 1
ATOM 649 O O . GLY A 1 89 ? 0.974 4.723 -15.586 1.00 95.50 89 GLY A O 1
ATOM 650 N N . PHE A 1 90 ? 2.674 6.139 -15.254 1.00 96.00 90 PHE A N 1
ATOM 651 C CA . PHE A 1 90 ? 2.592 6.089 -13.792 1.00 96.00 90 PHE A CA 1
ATOM 652 C C . PHE A 1 90 ? 1.270 6.670 -13.285 1.00 96.00 90 PHE A C 1
ATOM 654 O O . PHE A 1 90 ? 0.588 6.044 -12.477 1.00 96.00 90 PHE A O 1
ATOM 661 N N . LEU A 1 91 ? 0.859 7.834 -13.798 1.00 95.56 91 LEU A N 1
ATOM 662 C CA . LEU A 1 91 ? -0.448 8.398 -13.460 1.00 95.56 91 LEU A CA 1
ATOM 663 C C . LEU A 1 91 ? -1.597 7.488 -13.927 1.00 95.56 91 LEU A C 1
ATOM 665 O O . LEU A 1 91 ? -2.601 7.398 -13.229 1.00 95.56 91 LEU A O 1
ATOM 669 N N . HIS A 1 92 ? -1.456 6.780 -15.051 1.00 95.94 92 HIS A N 1
ATOM 670 C CA . HIS A 1 92 ? -2.435 5.781 -15.492 1.00 95.94 92 HIS A CA 1
ATOM 671 C C . HIS A 1 92 ? -2.508 4.586 -14.526 1.00 95.94 92 HIS A C 1
ATOM 673 O O . HIS A 1 92 ? -3.595 4.293 -14.039 1.00 95.94 92 HIS A O 1
ATOM 679 N N . LEU A 1 93 ? -1.367 3.991 -14.149 1.00 96.75 93 LEU A N 1
ATOM 680 C CA . LEU A 1 93 ? -1.267 2.917 -13.147 1.00 96.75 93 LEU A CA 1
ATOM 681 C C . LEU A 1 93 ? -1.972 3.283 -11.830 1.00 96.75 93 LEU A C 1
ATOM 683 O O . LEU A 1 93 ? -2.661 2.449 -11.256 1.00 96.75 93 LEU A O 1
ATOM 687 N N . LEU A 1 94 ? -1.831 4.527 -11.359 1.00 95.88 94 LEU A N 1
ATOM 688 C CA . LEU A 1 94 ? -2.467 4.993 -10.119 1.00 95.88 94 LEU A CA 1
ATOM 689 C C . LEU A 1 94 ? -3.997 5.174 -10.213 1.00 95.88 94 LEU A C 1
ATOM 691 O O . LEU A 1 94 ? -4.663 5.270 -9.179 1.00 95.88 94 LEU A O 1
ATOM 695 N N . ASN A 1 95 ? -4.553 5.249 -11.426 1.00 94.69 95 ASN A N 1
ATOM 696 C CA . ASN A 1 95 ? -5.997 5.334 -11.677 1.00 94.69 95 ASN A CA 1
ATOM 697 C C . ASN A 1 95 ? -6.613 3.988 -12.111 1.00 94.69 95 ASN A C 1
ATOM 699 O O . ASN A 1 95 ? -7.831 3.821 -12.018 1.00 94.69 95 ASN A O 1
ATOM 703 N N . ASP A 1 96 ? -5.800 3.020 -12.529 1.00 94.31 96 ASP A N 1
ATOM 704 C CA . ASP A 1 96 ? -6.250 1.706 -12.987 1.00 94.31 96 ASP A CA 1
ATOM 705 C C . ASP A 1 96 ? -6.410 0.683 -11.851 1.00 94.31 96 ASP A C 1
ATOM 707 O O . ASP A 1 96 ? -5.897 0.834 -10.736 1.00 94.31 96 ASP A O 1
ATOM 711 N N . SER A 1 97 ? -7.157 -0.385 -12.140 1.00 91.88 97 SER A N 1
ATOM 712 C CA . SER A 1 97 ? -7.314 -1.518 -11.227 1.00 91.88 97 SER A CA 1
ATOM 713 C C . SER A 1 97 ? -6.006 -2.329 -11.148 1.00 91.88 97 SER A C 1
ATOM 715 O O . SER A 1 97 ? -5.382 -2.590 -12.185 1.00 91.88 97 SER A O 1
ATOM 717 N N . PRO A 1 98 ? -5.558 -2.735 -9.942 1.00 93.44 98 PRO A N 1
ATOM 718 C CA . PRO A 1 98 ? -6.273 -2.694 -8.661 1.00 93.44 98 PRO A CA 1
ATOM 719 C C . PRO A 1 98 ? -5.941 -1.478 -7.777 1.00 93.44 98 PRO A C 1
ATOM 721 O O . PRO A 1 98 ? -6.537 -1.335 -6.710 1.00 93.44 98 PRO A O 1
ATOM 724 N N . VAL A 1 99 ? -5.034 -0.580 -8.189 1.00 93.31 99 VAL A N 1
ATOM 725 C CA . VAL A 1 99 ? -4.605 0.568 -7.361 1.00 93.31 99 VAL A CA 1
ATOM 726 C C . VAL A 1 99 ? -5.787 1.477 -7.019 1.00 93.31 99 VAL A C 1
ATOM 728 O O . VAL A 1 99 ? -5.961 1.865 -5.862 1.00 93.31 99 VAL A O 1
ATOM 731 N N . SER A 1 100 ? -6.644 1.785 -7.995 1.00 91.75 100 SER A N 1
ATOM 732 C CA . SER A 1 100 ? -7.834 2.607 -7.752 1.00 91.75 100 SER A CA 1
ATOM 733 C C . SER A 1 100 ? -8.915 1.896 -6.934 1.00 91.75 100 SER A C 1
ATOM 735 O O . SER A 1 100 ? -9.675 2.561 -6.228 1.00 91.75 100 SER A O 1
ATOM 737 N N . GLU A 1 101 ? -8.960 0.560 -6.939 1.00 91.19 101 GLU A N 1
ATOM 738 C CA . GLU A 1 101 ? -9.853 -0.214 -6.071 1.00 91.19 101 GLU A CA 1
ATOM 739 C C . GLU A 1 101 ? -9.394 -0.178 -4.613 1.00 91.19 101 GLU A C 1
ATOM 741 O O . GLU A 1 101 ? -10.206 0.136 -3.741 1.00 91.19 101 GLU A O 1
ATOM 746 N N . LEU A 1 102 ? -8.097 -0.395 -4.364 1.00 91.44 102 LEU A N 1
ATOM 747 C CA . LEU A 1 102 ? -7.470 -0.238 -3.050 1.00 91.44 102 LEU A CA 1
ATOM 748 C C . LEU A 1 102 ? -7.709 1.171 -2.490 1.00 91.44 102 LEU A C 1
ATOM 750 O O . LEU A 1 102 ? -8.176 1.332 -1.362 1.00 91.44 102 LEU A O 1
ATOM 754 N N . LEU A 1 103 ? -7.454 2.202 -3.302 1.00 89.62 103 LEU A N 1
ATOM 755 C CA . LEU A 1 103 ? -7.704 3.592 -2.922 1.00 89.62 103 LEU A CA 1
ATOM 756 C C . LEU A 1 103 ? -9.180 3.849 -2.623 1.00 89.62 103 LEU A C 1
ATOM 758 O O . LEU A 1 103 ? -9.485 4.510 -1.635 1.00 89.62 103 LEU A O 1
ATOM 762 N N . ARG A 1 104 ? -10.106 3.336 -3.439 1.00 88.06 104 ARG A N 1
ATOM 763 C CA . ARG A 1 104 ? -11.550 3.490 -3.211 1.00 88.06 104 ARG A CA 1
ATOM 764 C C . ARG A 1 104 ? -12.013 2.779 -1.938 1.00 88.06 104 ARG A C 1
ATOM 766 O O . ARG A 1 104 ? -12.887 3.311 -1.261 1.00 88.06 104 ARG A O 1
ATOM 773 N N . ALA A 1 105 ? -11.434 1.626 -1.601 1.00 87.31 105 ALA A N 1
ATOM 774 C CA . ALA A 1 105 ? -11.714 0.935 -0.346 1.00 87.31 105 ALA A CA 1
ATOM 775 C C . ALA A 1 105 ? -11.252 1.769 0.861 1.00 87.31 105 ALA A C 1
ATOM 777 O O . ALA A 1 105 ? -12.024 1.972 1.794 1.00 87.31 105 ALA A O 1
ATOM 778 N N . LEU A 1 106 ? -10.021 2.293 0.820 1.00 86.44 106 LEU A N 1
ATOM 779 C CA . LEU A 1 106 ? -9.430 3.100 1.897 1.00 86.44 106 LEU A CA 1
ATOM 780 C C . LEU A 1 106 ? -10.024 4.520 2.000 1.00 86.44 106 LEU A C 1
ATOM 782 O O . LEU A 1 106 ? -9.990 5.128 3.064 1.00 86.44 106 LEU A O 1
ATOM 786 N N . THR A 1 107 ? -10.520 5.087 0.893 1.00 79.94 107 THR A N 1
ATOM 787 C CA . THR A 1 107 ? -10.883 6.516 0.777 1.00 79.94 107 THR A CA 1
ATOM 788 C C . THR A 1 107 ? -12.198 6.749 -0.001 1.00 79.94 107 THR A C 1
ATOM 790 O O . THR A 1 107 ? -12.221 7.506 -0.978 1.00 79.94 107 THR A O 1
ATOM 793 N N . PRO A 1 108 ? -13.326 6.119 0.390 1.00 70.56 108 PRO A N 1
ATOM 794 C CA . PRO A 1 108 ? -14.549 6.085 -0.424 1.00 70.56 108 PRO A CA 1
ATOM 795 C C . PRO A 1 108 ? -15.179 7.464 -0.679 1.00 70.56 108 PRO A C 1
ATOM 797 O O . PRO A 1 108 ? -15.729 7.700 -1.752 1.00 70.56 108 PRO A O 1
ATOM 800 N N . GLU A 1 109 ? -15.052 8.405 0.260 1.00 69.31 109 GLU A N 1
ATOM 801 C CA . GLU A 1 109 ? -15.604 9.767 0.144 1.00 69.31 109 GLU A CA 1
ATOM 802 C C . GLU A 1 109 ? -14.800 10.683 -0.804 1.00 69.31 109 GLU A C 1
ATOM 804 O O . GLU A 1 109 ? -15.188 11.822 -1.055 1.00 69.31 109 GLU A O 1
ATOM 809 N N . ARG A 1 110 ? -13.679 10.202 -1.360 1.00 71.56 110 ARG A N 1
ATOM 810 C CA . ARG A 1 110 ? -12.700 11.013 -2.109 1.00 71.56 110 ARG A CA 1
ATOM 811 C C . ARG A 1 110 ? -12.824 10.911 -3.633 1.00 71.56 110 ARG A C 1
ATOM 813 O O . ARG A 1 110 ? -11.846 11.075 -4.360 1.00 71.56 110 ARG A O 1
ATOM 820 N N . ALA A 1 111 ? -14.015 10.602 -4.141 1.00 64.94 111 ALA A N 1
ATOM 821 C CA . ALA A 1 111 ? -14.241 10.275 -5.554 1.00 64.94 111 ALA A CA 1
ATOM 822 C C . ALA A 1 111 ? -13.898 11.404 -6.554 1.00 64.94 111 ALA A C 1
ATOM 824 O O . ALA A 1 111 ? -13.667 11.123 -7.726 1.00 64.94 111 ALA A O 1
ATOM 825 N N . THR A 1 112 ? -13.851 12.665 -6.113 1.00 75.94 112 THR A N 1
ATOM 826 C CA . THR A 1 112 ? -13.505 13.828 -6.952 1.00 75.94 112 THR A CA 1
ATOM 827 C C . THR A 1 112 ? -12.002 14.102 -7.050 1.00 75.94 112 THR A C 1
ATOM 829 O O . THR A 1 112 ? -11.584 14.880 -7.907 1.00 75.94 112 THR A O 1
ATOM 832 N N . GLU A 1 113 ? -11.178 13.483 -6.200 1.00 85.75 113 GLU A N 1
ATOM 833 C CA . GLU A 1 113 ? -9.743 13.760 -6.136 1.00 85.75 113 GLU A CA 1
ATOM 834 C C . GLU A 1 113 ? -8.940 13.021 -7.208 1.00 85.75 113 GLU A C 1
ATOM 836 O O . GLU A 1 113 ? -9.101 11.812 -7.412 1.00 85.75 113 GLU A O 1
ATOM 841 N N . GLN A 1 114 ? -7.996 13.736 -7.822 1.00 88.31 114 GLN A N 1
ATOM 842 C CA . GLN A 1 114 ? -7.231 13.265 -8.977 1.00 88.31 114 GLN A CA 1
ATOM 843 C C . GLN A 1 114 ? -5.737 13.171 -8.671 1.00 88.31 114 GLN A C 1
ATOM 845 O O . GLN A 1 114 ? -5.176 14.034 -7.995 1.00 88.31 114 GLN A O 1
ATOM 850 N N . TRP A 1 115 ? -5.087 12.149 -9.228 1.00 91.75 115 TRP A N 1
ATOM 851 C CA . TRP A 1 115 ? -3.633 12.001 -9.200 1.00 91.75 115 TRP A CA 1
ATOM 852 C C . TRP A 1 115 ? -2.936 13.026 -10.100 1.00 91.75 115 TRP A C 1
ATOM 854 O O . TRP A 1 115 ? -3.300 13.193 -11.265 1.00 91.75 115 TRP A O 1
ATOM 864 N N . ARG A 1 116 ? -1.902 13.687 -9.573 1.00 89.88 116 ARG A N 1
ATOM 865 C CA . ARG A 1 116 ? -1.085 14.679 -10.291 1.00 89.88 116 ARG A CA 1
ATOM 866 C C . ARG A 1 116 ? 0.390 14.499 -9.951 1.00 89.88 116 ARG A C 1
ATOM 868 O O . ARG A 1 116 ? 0.720 14.287 -8.788 1.00 89.88 116 ARG A O 1
ATOM 875 N N . SER A 1 117 ? 1.271 14.631 -10.942 1.00 89.44 117 SER A N 1
ATOM 876 C CA . SER A 1 117 ? 2.728 14.652 -10.738 1.00 89.44 117 SER A CA 1
ATOM 877 C C . SER A 1 117 ? 3.156 15.732 -9.741 1.00 89.44 117 SER A C 1
ATOM 879 O O . SER A 1 117 ? 2.664 16.860 -9.796 1.00 89.44 117 SER A O 1
ATOM 881 N N . HIS A 1 118 ? 4.107 15.407 -8.867 1.00 84.38 118 HIS A N 1
ATOM 882 C CA . HIS A 1 118 ? 4.583 16.286 -7.800 1.00 84.38 118 HIS A CA 1
ATOM 883 C C . HIS A 1 118 ? 6.049 15.995 -7.459 1.00 84.38 118 HIS A C 1
ATOM 885 O O . HIS A 1 118 ? 6.407 14.839 -7.273 1.00 84.38 118 HIS A O 1
ATOM 891 N N . ASN A 1 119 ? 6.895 17.028 -7.350 1.00 73.88 119 ASN A N 1
ATOM 892 C CA . ASN A 1 119 ? 8.307 16.928 -6.931 1.00 73.88 119 ASN A CA 1
ATOM 893 C C . ASN A 1 119 ? 9.131 15.812 -7.620 1.00 73.88 119 ASN A C 1
ATOM 895 O O . ASN A 1 119 ? 9.998 15.193 -7.002 1.00 73.88 119 ASN A O 1
ATOM 899 N N . GLU A 1 120 ? 8.873 15.548 -8.904 1.00 72.69 120 GLU A N 1
ATOM 900 C CA . GLU A 1 120 ? 9.625 14.560 -9.685 1.00 72.69 120 GLU A CA 1
ATOM 901 C C . GLU A 1 120 ? 11.048 15.044 -10.001 1.00 72.69 120 GLU A C 1
ATOM 903 O O . GLU A 1 120 ? 11.250 16.206 -10.362 1.00 72.69 120 GLU A O 1
ATOM 908 N N . VAL A 1 121 ? 12.035 14.144 -9.916 1.00 70.88 121 VAL A N 1
ATOM 909 C CA . VAL A 1 121 ? 13.456 14.475 -10.113 1.00 70.88 121 VAL A CA 1
ATOM 910 C C . VAL A 1 121 ? 14.121 13.461 -11.043 1.00 70.88 121 VAL A C 1
ATOM 912 O O . VAL A 1 121 ? 14.174 12.264 -10.769 1.00 70.88 121 VAL A O 1
ATOM 915 N N . GLY A 1 122 ? 14.686 13.950 -12.147 1.00 78.50 122 GLY A N 1
ATOM 916 C CA . GLY A 1 122 ? 15.392 13.109 -13.112 1.00 78.50 122 GLY A CA 1
ATOM 917 C C . GLY A 1 122 ? 14.463 12.170 -13.889 1.00 78.50 122 GLY A C 1
ATOM 918 O O . GLY A 1 122 ? 13.354 12.544 -14.264 1.00 78.50 122 GLY A O 1
ATOM 919 N N . ARG A 1 123 ? 14.959 10.965 -14.199 1.00 84.81 123 ARG A N 1
ATOM 920 C CA . ARG A 1 123 ? 14.261 9.959 -15.026 1.00 84.81 123 ARG A CA 1
ATOM 921 C C . ARG A 1 123 ? 13.990 8.636 -14.289 1.00 84.81 123 ARG A C 1
ATOM 923 O O . ARG A 1 123 ? 13.308 7.778 -14.840 1.00 84.81 123 ARG A O 1
ATOM 930 N N . ALA A 1 124 ? 14.467 8.497 -13.052 1.00 85.31 124 ALA A N 1
ATOM 931 C CA . ALA A 1 124 ? 14.240 7.329 -12.199 1.00 85.31 124 ALA A CA 1
ATOM 932 C C . ALA A 1 124 ? 13.305 7.597 -11.005 1.00 85.31 124 ALA A C 1
ATOM 934 O O . ALA A 1 124 ? 12.836 6.645 -10.394 1.00 85.31 124 ALA A O 1
ATOM 935 N N . HIS A 1 125 ? 13.000 8.859 -10.671 1.00 88.50 125 HIS A N 1
ATOM 936 C CA . HIS A 1 125 ? 12.082 9.192 -9.578 1.00 88.50 125 HIS A CA 1
ATOM 937 C C . HIS A 1 125 ? 10.801 9.820 -10.122 1.00 88.50 125 HIS A C 1
ATOM 939 O O . HIS A 1 125 ? 10.823 10.935 -10.650 1.00 88.50 125 HIS A O 1
ATOM 945 N N . TYR A 1 126 ? 9.681 9.148 -9.890 1.00 91.19 126 TYR A N 1
ATOM 946 C CA . TYR A 1 126 ? 8.349 9.675 -10.165 1.00 91.19 126 TYR A CA 1
ATOM 947 C C . TYR A 1 126 ? 7.595 9.781 -8.848 1.00 91.19 126 TYR A C 1
ATOM 949 O O . TYR A 1 126 ? 7.742 8.941 -7.964 1.00 91.19 126 TYR A O 1
ATOM 957 N N . ALA A 1 127 ? 6.813 10.834 -8.685 1.00 90.69 127 ALA A N 1
ATOM 958 C CA . ALA A 1 127 ? 6.025 11.058 -7.493 1.00 90.69 127 ALA A CA 1
ATOM 959 C C . ALA A 1 127 ? 4.742 11.787 -7.876 1.00 90.69 127 ALA A C 1
ATOM 961 O O . ALA A 1 127 ? 4.722 12.619 -8.785 1.00 90.69 127 ALA A O 1
ATOM 962 N N . ALA A 1 128 ? 3.660 11.419 -7.206 1.00 91.44 128 ALA A N 1
ATOM 963 C CA . ALA A 1 128 ? 2.332 11.932 -7.460 1.00 91.44 128 ALA A CA 1
ATOM 964 C C . ALA A 1 128 ? 1.603 12.174 -6.139 1.00 91.44 128 ALA A C 1
ATOM 966 O O . ALA A 1 128 ? 1.864 11.513 -5.135 1.00 91.44 128 ALA A O 1
ATOM 967 N N . VAL A 1 129 ? 0.669 13.115 -6.153 1.00 89.94 129 VAL A N 1
ATOM 968 C CA . VAL A 1 129 ? -0.237 13.408 -5.040 1.00 89.94 129 VAL A CA 1
ATOM 969 C C . VAL A 1 129 ? -1.678 13.334 -5.521 1.00 89.94 129 VAL A C 1
ATOM 971 O O . VAL A 1 129 ? -1.955 13.604 -6.693 1.00 89.94 129 VAL A O 1
ATOM 974 N N . ARG A 1 130 ? -2.590 12.973 -4.619 1.00 88.00 130 ARG A N 1
ATOM 975 C CA . ARG A 1 130 ? -4.032 12.951 -4.856 1.00 88.00 130 ARG A CA 1
ATOM 976 C C . ARG A 1 130 ? -4.701 14.041 -4.023 1.00 88.00 130 ARG A C 1
ATOM 978 O O . ARG A 1 130 ? -4.562 14.065 -2.800 1.00 88.00 130 ARG A O 1
ATOM 985 N N . SER A 1 131 ? -5.392 14.961 -4.692 1.00 84.56 131 SER A N 1
ATOM 986 C CA . SER A 1 131 ? -6.088 16.094 -4.068 1.00 84.56 131 SER A CA 1
ATOM 987 C C . SER A 1 131 ? -7.298 16.539 -4.898 1.00 84.56 131 SER A C 1
ATOM 989 O O . SER A 1 131 ? -7.439 16.169 -6.069 1.00 84.56 131 SER A O 1
ATOM 991 N N . ALA A 1 132 ? -8.186 17.328 -4.285 1.00 76.81 132 ALA A N 1
ATOM 992 C CA . ALA A 1 132 ? -9.411 17.816 -4.921 1.00 76.81 132 ALA A CA 1
ATOM 993 C C . ALA A 1 132 ? -9.162 18.932 -5.959 1.00 76.81 132 ALA A C 1
ATOM 995 O O . ALA A 1 132 ? -9.719 18.879 -7.053 1.00 76.81 132 ALA A O 1
ATOM 996 N N . GLU A 1 133 ? -8.299 19.914 -5.665 1.00 68.31 133 GLU A N 1
ATOM 997 C CA . GLU A 1 133 ? -7.995 21.042 -6.565 1.00 68.31 133 GLU A CA 1
ATOM 998 C C . GLU A 1 133 ? -6.491 21.389 -6.621 1.00 68.31 133 GLU A C 1
ATOM 1000 O O . GLU A 1 133 ? -5.651 20.668 -6.082 1.00 68.31 133 GLU A O 1
ATOM 1005 N N . ALA A 1 134 ? -6.145 22.427 -7.396 1.00 55.69 134 ALA A N 1
ATOM 1006 C CA . ALA A 1 134 ? -4.774 22.767 -7.794 1.00 55.69 134 ALA A CA 1
ATOM 1007 C C . ALA A 1 134 ? -3.945 23.530 -6.749 1.00 55.69 134 ALA A C 1
ATOM 1009 O O . ALA A 1 134 ? -2.721 23.554 -6.876 1.00 55.69 134 ALA A O 1
ATOM 1010 N N . ASP A 1 135 ? -4.583 24.134 -5.746 1.00 50.03 135 ASP A N 1
ATOM 1011 C CA . ASP A 1 135 ? -3.864 24.756 -4.637 1.00 50.03 135 ASP A CA 1
ATOM 1012 C C . ASP A 1 135 ? -3.300 23.705 -3.673 1.00 50.03 135 ASP A C 1
ATOM 1014 O O . ASP A 1 135 ? -3.809 22.590 -3.551 1.00 50.03 135 ASP A O 1
ATOM 1018 N N . LEU A 1 136 ? -2.220 24.091 -2.989 1.00 52.34 136 LEU A N 1
ATOM 1019 C CA . LEU A 1 136 ? -1.328 23.259 -2.168 1.00 52.34 136 LEU A CA 1
ATOM 1020 C C . LEU A 1 136 ? -1.954 22.794 -0.831 1.00 52.34 136 LEU A C 1
ATOM 1022 O O . LEU A 1 136 ? -1.322 22.864 0.224 1.00 52.34 136 LEU A O 1
ATOM 1026 N N . GLY A 1 137 ? -3.205 22.335 -0.865 1.00 60.19 137 GLY A N 1
ATOM 1027 C CA . GLY A 1 137 ? -3.845 21.644 0.248 1.00 60.19 137 GLY A CA 1
ATOM 1028 C C . GLY A 1 137 ? -3.127 20.337 0.595 1.00 60.19 137 GLY A C 1
ATOM 1029 O O . GLY A 1 137 ? -2.382 19.780 -0.213 1.00 60.19 137 GLY A O 1
ATOM 1030 N N . ILE A 1 138 ? -3.359 19.841 1.811 1.00 70.19 138 ILE A N 1
ATOM 1031 C CA . ILE A 1 138 ? -2.769 18.583 2.284 1.00 70.19 138 ILE A CA 1
ATOM 1032 C C . ILE A 1 138 ? -3.260 17.449 1.367 1.00 70.19 138 ILE A C 1
ATOM 1034 O O . ILE A 1 138 ? -4.477 17.266 1.254 1.00 70.19 138 ILE A O 1
ATOM 1038 N N . PRO A 1 139 ? -2.360 16.715 0.686 1.00 78.69 139 PRO A N 1
ATOM 1039 C CA . PRO A 1 139 ? -2.760 15.643 -0.209 1.00 78.69 139 PRO A CA 1
ATOM 1040 C C . PRO A 1 139 ? -3.327 14.478 0.598 1.00 78.69 139 PRO A C 1
ATOM 1042 O O . PRO A 1 139 ? -2.828 14.135 1.664 1.00 78.69 139 PRO A O 1
ATOM 1045 N N . SER A 1 140 ? -4.376 13.860 0.073 1.00 81.31 140 SER A N 1
ATOM 1046 C CA . SER A 1 140 ? -5.117 12.806 0.766 1.00 81.31 140 SER A CA 1
ATOM 1047 C C . SER A 1 140 ? -4.395 11.450 0.684 1.00 81.31 140 SER A C 1
ATOM 1049 O O . SER A 1 140 ? -4.492 10.601 1.574 1.00 81.31 140 SER A O 1
ATOM 1051 N N . ALA A 1 141 ? -3.660 11.265 -0.409 1.00 87.25 141 ALA A N 1
ATOM 1052 C CA . ALA A 1 141 ? -2.735 10.178 -0.652 1.00 87.25 141 ALA A CA 1
ATOM 1053 C C . ALA A 1 141 ? -1.575 10.711 -1.496 1.00 87.25 141 ALA A C 1
ATOM 1055 O O . ALA A 1 141 ? -1.716 11.686 -2.245 1.00 87.25 141 ALA A O 1
ATOM 1056 N N . TRP A 1 142 ? -0.427 10.058 -1.405 1.00 87.88 142 TRP A N 1
ATOM 1057 C CA . TRP A 1 142 ? 0.719 10.340 -2.255 1.00 87.88 142 TRP A CA 1
ATOM 1058 C C . TRP A 1 142 ? 1.407 9.025 -2.639 1.00 87.88 142 TRP A C 1
ATOM 1060 O O . TRP A 1 142 ? 1.289 8.010 -1.952 1.00 87.88 142 TRP A O 1
ATOM 1070 N N . ALA A 1 143 ? 2.074 9.026 -3.786 1.00 92.06 143 ALA A N 1
ATOM 1071 C CA . ALA A 1 143 ? 2.742 7.861 -4.341 1.00 92.06 143 ALA A CA 1
ATOM 1072 C C . ALA A 1 143 ? 4.135 8.248 -4.839 1.00 92.06 143 ALA A C 1
ATOM 1074 O O . ALA A 1 143 ? 4.328 9.350 -5.356 1.00 92.06 143 ALA A O 1
ATOM 1075 N N . ARG A 1 144 ? 5.104 7.343 -4.720 1.00 91.38 144 ARG A N 1
ATOM 1076 C CA . ARG A 1 144 ? 6.477 7.527 -5.205 1.00 91.38 144 ARG A CA 1
ATOM 1077 C C . ARG A 1 144 ? 6.987 6.234 -5.811 1.00 91.38 144 ARG A C 1
ATOM 1079 O O . ARG A 1 144 ? 6.947 5.190 -5.173 1.00 91.38 144 ARG A O 1
ATOM 1086 N N . MET A 1 145 ? 7.514 6.336 -7.021 1.00 92.62 145 MET A N 1
ATOM 1087 C CA . MET A 1 145 ? 8.204 5.265 -7.713 1.00 92.62 145 MET A CA 1
ATOM 1088 C C . MET A 1 145 ? 9.686 5.604 -7.842 1.00 92.62 145 MET A C 1
ATOM 1090 O O . MET A 1 145 ? 10.041 6.722 -8.230 1.00 92.62 145 MET A O 1
ATOM 1094 N N . LEU A 1 146 ? 10.535 4.635 -7.519 1.00 90.88 146 LEU A N 1
ATOM 1095 C CA . LEU A 1 146 ? 11.982 4.689 -7.702 1.00 90.88 146 LEU A CA 1
ATOM 1096 C C . LEU A 1 146 ? 12.348 3.546 -8.646 1.00 90.88 146 LEU A C 1
ATOM 1098 O O . LEU A 1 146 ? 12.217 2.394 -8.256 1.00 90.88 146 LEU A O 1
ATOM 1102 N N . LEU A 1 147 ? 12.744 3.844 -9.880 1.00 91.94 147 LEU A N 1
ATOM 1103 C CA . LEU A 1 147 ? 13.216 2.824 -10.820 1.00 91.94 147 LEU A CA 1
ATOM 1104 C C . LEU A 1 147 ? 14.610 2.322 -10.415 1.00 91.94 147 LEU A C 1
ATOM 1106 O O . LEU A 1 147 ? 15.362 3.062 -9.779 1.00 91.94 147 LEU A O 1
ATOM 1110 N N . ALA A 1 148 ? 14.959 1.099 -10.819 1.00 90.19 148 ALA A N 1
ATOM 1111 C CA . ALA A 1 148 ? 16.278 0.519 -10.567 1.00 90.19 148 ALA A CA 1
ATOM 1112 C C . ALA A 1 148 ? 17.424 1.392 -11.126 1.00 90.19 148 ALA A C 1
ATOM 1114 O O . ALA A 1 148 ? 17.412 1.821 -12.286 1.00 90.19 148 ALA A O 1
ATOM 1115 N N . GLU A 1 149 ? 18.437 1.627 -10.289 1.00 85.06 149 GLU A N 1
ATOM 1116 C CA . GLU A 1 149 ? 19.609 2.467 -10.558 1.00 85.06 149 GLU A CA 1
ATOM 1117 C C . GLU A 1 149 ? 20.862 1.819 -9.923 1.00 85.06 149 GLU A C 1
ATOM 1119 O O . GLU A 1 149 ? 21.185 2.128 -8.776 1.00 85.06 149 GLU A O 1
ATOM 1124 N N . PRO A 1 150 ? 21.611 0.951 -10.636 1.00 75.25 150 PRO A N 1
ATOM 1125 C CA . PRO A 1 150 ? 22.747 0.194 -10.086 1.00 75.25 150 PRO A CA 1
ATOM 1126 C C . PRO A 1 150 ? 23.817 1.036 -9.383 1.00 75.25 150 PRO A C 1
ATOM 1128 O O . PRO A 1 150 ? 24.374 0.627 -8.367 1.00 75.25 150 PRO A O 1
ATOM 1131 N N . ASP A 1 151 ? 24.093 2.229 -9.913 1.00 74.19 151 ASP A N 1
ATOM 1132 C CA . ASP A 1 151 ? 25.111 3.142 -9.385 1.00 74.19 151 ASP A CA 1
ATOM 1133 C C . ASP A 1 151 ? 24.641 3.913 -8.135 1.00 74.19 151 ASP A C 1
ATOM 1135 O O . ASP A 1 151 ? 25.422 4.623 -7.487 1.00 74.19 151 ASP A O 1
ATOM 1139 N N . ARG A 1 152 ? 23.355 3.806 -7.775 1.00 70.94 152 ARG A N 1
ATOM 1140 C CA . ARG A 1 152 ? 22.752 4.574 -6.691 1.00 70.94 152 ARG A CA 1
ATOM 1141 C C . ARG A 1 152 ? 22.985 3.919 -5.338 1.00 70.94 152 ARG A C 1
ATOM 1143 O O . ARG A 1 152 ? 22.345 2.945 -4.951 1.00 70.94 152 ARG A O 1
ATOM 1150 N N . ARG A 1 153 ? 23.810 4.580 -4.528 1.00 63.22 153 ARG A N 1
ATOM 1151 C CA . ARG A 1 153 ? 23.946 4.285 -3.097 1.00 63.22 153 ARG A CA 1
ATOM 1152 C C . ARG A 1 153 ? 22.736 4.809 -2.329 1.00 63.22 153 ARG A C 1
ATOM 1154 O O . ARG A 1 153 ? 22.752 5.922 -1.810 1.00 63.22 153 ARG A O 1
ATOM 1161 N N . SER A 1 154 ? 21.684 4.003 -2.279 1.00 64.44 154 SER A N 1
ATOM 1162 C CA . SER A 1 154 ? 20.555 4.198 -1.372 1.00 64.44 154 SER A CA 1
ATOM 1163 C C . SER A 1 154 ? 20.779 3.371 -0.106 1.00 64.44 154 SER A C 1
ATOM 1165 O O . SER A 1 154 ? 21.150 2.204 -0.170 1.00 64.44 154 SER A O 1
ATOM 1167 N N . SER A 1 155 ? 20.623 3.985 1.067 1.00 63.75 155 SER A N 1
ATOM 1168 C CA . SER A 1 155 ? 20.740 3.272 2.339 1.00 63.75 155 SER A CA 1
ATOM 1169 C C . SER A 1 155 ? 19.564 2.310 2.492 1.00 63.75 155 SER A C 1
ATOM 1171 O O . SER A 1 155 ? 18.426 2.753 2.629 1.00 63.75 155 SER A O 1
ATOM 1173 N N . GLY A 1 156 ? 19.852 1.010 2.468 1.00 70.69 156 GLY A N 1
ATOM 1174 C CA . GLY A 1 156 ? 18.886 -0.050 2.750 1.00 70.69 156 GLY A CA 1
ATOM 1175 C C . GLY A 1 156 ? 18.055 -0.545 1.565 1.00 70.69 156 GLY A C 1
ATOM 1176 O O . GLY A 1 156 ? 17.459 -1.596 1.717 1.00 70.69 156 GLY A O 1
ATOM 1177 N N . LEU A 1 157 ? 18.024 0.129 0.408 1.00 80.06 157 LEU A N 1
ATOM 1178 C CA . LEU A 1 157 ? 17.327 -0.370 -0.793 1.00 80.06 157 LEU A CA 1
ATOM 1179 C C . LEU A 1 157 ? 18.292 -1.144 -1.711 1.00 80.06 157 LEU A C 1
ATOM 1181 O O . LEU A 1 157 ? 19.437 -0.725 -1.890 1.00 80.06 157 LEU A O 1
ATOM 1185 N N . ASP A 1 158 ? 17.823 -2.231 -2.329 1.00 84.75 158 ASP A N 1
ATOM 1186 C CA . ASP A 1 158 ? 18.548 -2.940 -3.389 1.00 84.75 158 ASP A CA 1
ATOM 1187 C C . ASP A 1 158 ? 18.491 -2.098 -4.681 1.00 84.75 158 ASP A C 1
ATOM 1189 O O . ASP A 1 158 ? 17.400 -1.837 -5.199 1.00 84.75 158 ASP A O 1
ATOM 1193 N N . PRO A 1 159 ? 19.634 -1.658 -5.239 1.00 85.75 159 PRO A N 1
ATOM 1194 C CA . PRO A 1 159 ? 19.655 -0.797 -6.420 1.00 85.75 159 PRO A CA 1
ATOM 1195 C C . PRO A 1 159 ? 19.162 -1.484 -7.708 1.00 85.75 159 PRO A C 1
ATOM 1197 O O . PRO A 1 159 ? 18.967 -0.801 -8.716 1.00 85.75 159 PRO A O 1
ATOM 1200 N N . ARG A 1 160 ? 18.954 -2.810 -7.693 1.00 89.12 160 ARG A N 1
ATOM 1201 C CA . ARG A 1 160 ? 18.368 -3.600 -8.795 1.00 89.12 160 ARG A CA 1
ATOM 1202 C C . ARG A 1 160 ? 16.838 -3.628 -8.766 1.00 89.12 160 ARG A C 1
ATOM 1204 O O . ARG A 1 160 ? 16.213 -4.078 -9.724 1.00 89.12 160 ARG A O 1
ATOM 1211 N N . CYS A 1 161 ? 16.221 -3.166 -7.682 1.00 91.38 161 CYS A N 1
ATOM 1212 C CA . CYS A 1 161 ? 14.773 -3.148 -7.553 1.00 91.38 161 CYS A CA 1
ATOM 1213 C C . CYS A 1 161 ? 14.181 -1.810 -7.989 1.00 91.38 161 CYS A C 1
ATOM 1215 O O . CYS A 1 161 ? 14.634 -0.734 -7.596 1.00 91.38 161 CYS A O 1
ATOM 1217 N N . THR A 1 162 ? 13.095 -1.894 -8.751 1.00 93.31 162 THR A N 1
ATOM 1218 C CA . THR A 1 162 ? 12.126 -0.814 -8.846 1.00 93.31 162 THR A CA 1
ATOM 1219 C C . THR A 1 162 ? 11.172 -0.888 -7.655 1.00 93.31 162 THR A C 1
ATOM 1221 O O . THR A 1 162 ? 10.599 -1.938 -7.364 1.00 93.31 162 THR A O 1
ATOM 1224 N N . TYR A 1 163 ? 10.966 0.246 -6.993 1.00 92.75 163 TYR A N 1
ATOM 1225 C CA . TYR A 1 163 ? 10.066 0.394 -5.857 1.00 92.75 163 TYR A CA 1
ATOM 1226 C C . TYR A 1 163 ? 8.844 1.233 -6.212 1.00 92.75 163 TYR A C 1
ATOM 1228 O O . TYR A 1 163 ? 8.975 2.269 -6.867 1.00 92.75 163 TYR A O 1
ATOM 1236 N N . LEU A 1 164 ? 7.681 0.852 -5.686 1.00 94.31 164 LEU A N 1
ATOM 1237 C CA . LEU A 1 164 ? 6.513 1.722 -5.549 1.00 94.31 164 LEU A CA 1
ATOM 1238 C C . LEU A 1 164 ? 6.156 1.837 -4.066 1.00 94.31 164 LEU A C 1
ATOM 1240 O O . LEU A 1 164 ? 5.992 0.831 -3.387 1.00 94.31 164 LEU A O 1
ATOM 1244 N N . LEU A 1 165 ? 5.989 3.062 -3.582 1.00 92.69 165 LEU A N 1
ATOM 1245 C CA . LEU A 1 165 ? 5.373 3.366 -2.297 1.00 92.69 165 LEU A CA 1
ATOM 1246 C C . LEU A 1 165 ? 4.072 4.123 -2.552 1.00 92.69 165 LEU A C 1
ATOM 1248 O O . LEU A 1 165 ? 4.086 5.161 -3.215 1.00 92.69 165 LEU A O 1
ATOM 1252 N N . LEU A 1 166 ? 2.969 3.613 -2.017 1.00 92.75 166 LEU A N 1
ATOM 1253 C CA . LEU A 1 166 ? 1.682 4.291 -1.924 1.00 92.75 166 LEU A CA 1
ATOM 1254 C C . LEU A 1 166 ? 1.389 4.567 -0.449 1.00 92.75 166 LEU A C 1
ATOM 1256 O O . LEU A 1 166 ? 1.495 3.666 0.376 1.00 92.75 166 LEU A O 1
ATOM 1260 N N . HIS A 1 167 ? 0.999 5.790 -0.113 1.00 90.50 167 HIS A N 1
ATOM 1261 C CA . HIS A 1 167 ? 0.657 6.193 1.250 1.00 90.50 167 HIS A CA 1
ATOM 1262 C C . HIS A 1 167 ? -0.649 6.978 1.241 1.00 90.50 167 HIS A C 1
ATOM 1264 O O . HIS A 1 167 ? -0.875 7.827 0.377 1.00 90.50 167 HIS A O 1
ATOM 1270 N N . ILE A 1 168 ? -1.499 6.694 2.219 1.00 89.38 168 ILE A N 1
ATOM 1271 C CA . ILE A 1 168 ? -2.836 7.245 2.381 1.00 89.38 168 ILE A CA 1
ATOM 1272 C C . ILE A 1 168 ? -2.945 7.803 3.801 1.00 89.38 168 ILE A C 1
ATOM 1274 O O . ILE A 1 168 ? -2.830 7.052 4.771 1.00 89.38 168 ILE A O 1
ATOM 1278 N N . ASP A 1 169 ? -3.221 9.100 3.928 1.00 86.81 169 ASP A N 1
ATOM 1279 C CA . ASP A 1 169 ? -3.598 9.688 5.215 1.00 86.81 169 ASP A CA 1
ATOM 1280 C C . ASP A 1 169 ? -5.056 9.321 5.518 1.00 86.81 169 ASP A C 1
ATOM 1282 O O . ASP A 1 169 ? -5.926 9.438 4.655 1.00 86.81 169 ASP A O 1
ATOM 1286 N N . TRP A 1 170 ? -5.354 8.890 6.740 1.00 87.12 170 TRP A N 1
ATOM 1287 C CA . TRP A 1 170 ? -6.682 8.457 7.188 1.00 87.12 170 TRP A CA 1
ATOM 1288 C C . TRP A 1 170 ? -7.513 9.645 7.689 1.00 87.12 170 TRP A C 1
ATOM 1290 O O . TRP A 1 170 ? -7.903 9.710 8.854 1.00 87.12 170 TRP A O 1
ATOM 1300 N N . THR A 1 171 ? -7.736 10.637 6.825 1.00 81.25 171 THR A N 1
ATOM 1301 C CA . THR A 1 171 ? -8.367 11.925 7.173 1.00 81.25 171 THR A CA 1
ATOM 1302 C C . THR A 1 171 ? -9.559 12.306 6.283 1.00 81.25 171 THR A C 1
ATOM 1304 O O . THR A 1 171 ? -9.741 11.783 5.184 1.00 81.25 171 THR A O 1
ATOM 1307 N N . SER A 1 172 ? -10.417 13.222 6.725 1.00 74.81 172 SER A N 1
ATOM 1308 C CA . SER A 1 172 ? -11.450 13.801 5.855 1.00 74.81 172 SER A CA 1
ATOM 1309 C C . SER A 1 172 ? -10.815 14.715 4.788 1.00 74.81 172 SER A C 1
ATOM 1311 O O . SER A 1 172 ? -9.868 15.438 5.105 1.00 74.81 172 SER A O 1
ATOM 1313 N N . PRO A 1 173 ? -11.323 14.753 3.540 1.00 66.69 173 PRO A N 1
ATOM 1314 C CA . PRO A 1 173 ? -10.800 15.635 2.491 1.00 66.69 173 PRO A CA 1
ATOM 1315 C C . PRO A 1 173 ? -10.685 17.097 2.928 1.00 66.69 173 PRO A C 1
ATOM 1317 O O . PRO A 1 173 ? -11.619 17.664 3.492 1.00 66.69 173 PRO A O 1
ATOM 1320 N N . GLY A 1 174 ? -9.530 17.714 2.667 1.00 60.41 174 GLY A N 1
ATOM 1321 C CA . GLY A 1 174 ? -9.268 19.119 3.001 1.00 60.41 174 GLY A CA 1
ATOM 1322 C C . GLY A 1 174 ? -9.132 19.438 4.499 1.00 60.41 174 GLY A C 1
ATOM 1323 O O . GLY A 1 174 ? -8.917 20.600 4.840 1.00 60.41 174 GLY A O 1
ATOM 1324 N N . ALA A 1 175 ? -9.213 18.447 5.395 1.00 62.28 175 ALA A N 1
ATOM 1325 C CA . ALA A 1 175 ? -9.103 18.628 6.842 1.00 62.28 175 ALA A CA 1
ATOM 1326 C C . ALA A 1 175 ? -8.088 17.655 7.468 1.00 62.28 175 ALA A C 1
ATOM 1328 O O . ALA A 1 175 ? -7.818 16.579 6.949 1.00 62.28 175 ALA A O 1
ATOM 1329 N N . LYS A 1 176 ? -7.547 18.008 8.643 1.00 67.94 176 LYS A N 1
ATOM 1330 C CA . LYS A 1 176 ? -6.718 17.096 9.461 1.00 67.94 176 LYS A CA 1
ATOM 1331 C C . LYS A 1 176 ? -7.542 16.193 10.399 1.00 67.94 176 LYS A C 1
ATOM 1333 O O . LYS A 1 176 ? -6.980 15.538 11.270 1.00 67.94 176 LYS A O 1
ATOM 1338 N N . THR A 1 177 ? -8.866 16.178 10.260 1.00 78.38 177 THR A N 1
ATOM 1339 C CA . THR A 1 177 ? -9.761 15.316 11.046 1.00 78.38 177 THR A CA 1
ATOM 1340 C C . THR A 1 177 ? -9.581 13.869 10.609 1.00 78.38 177 THR A C 1
ATOM 1342 O O . THR A 1 177 ? -9.644 13.610 9.413 1.00 78.38 177 THR A O 1
ATOM 1345 N N . ALA A 1 178 ? -9.369 12.935 11.538 1.00 82.25 178 ALA A N 1
ATOM 1346 C CA . ALA A 1 178 ? -9.264 11.515 11.203 1.00 82.25 178 ALA A CA 1
ATOM 1347 C C . ALA A 1 178 ? -10.609 10.944 10.707 1.00 82.25 178 ALA A C 1
ATOM 1349 O O . ALA A 1 178 ? -11.668 11.328 11.209 1.00 82.25 178 ALA A O 1
ATOM 1350 N N . LEU A 1 179 ? -10.562 10.017 9.746 1.00 86.75 179 LEU A N 1
ATOM 1351 C CA . LEU A 1 179 ? -11.707 9.183 9.371 1.00 86.75 179 LEU A CA 1
ATOM 1352 C C . LEU A 1 179 ? -12.058 8.227 10.527 1.00 86.75 179 LEU A C 1
ATOM 1354 O O . LEU A 1 179 ? -11.182 7.903 11.335 1.00 86.75 179 LEU A O 1
ATOM 1358 N N . PRO A 1 180 ? -13.316 7.756 10.625 1.00 90.38 180 PRO A N 1
ATOM 1359 C CA . PRO A 1 180 ? -13.680 6.750 11.615 1.00 90.38 180 PRO A CA 1
ATOM 1360 C C . PRO A 1 180 ? -12.865 5.455 11.431 1.00 90.38 180 PRO A C 1
ATOM 1362 O O . PRO A 1 180 ? -12.458 5.136 10.308 1.00 90.38 180 PRO A O 1
ATOM 1365 N N . PRO A 1 181 ? -12.629 4.694 12.513 1.00 93.62 181 PRO A N 1
ATOM 1366 C CA . PRO A 1 181 ? -12.076 3.350 12.413 1.00 93.62 181 PRO A CA 1
ATOM 1367 C C . PRO A 1 181 ? -13.074 2.401 11.726 1.00 93.62 181 PRO A C 1
ATOM 1369 O O . PRO A 1 181 ? -14.275 2.675 11.681 1.00 93.62 181 PRO A O 1
ATOM 1372 N N . ILE A 1 182 ? -12.582 1.283 11.186 1.00 93.00 182 ILE A N 1
ATOM 1373 C CA . ILE A 1 182 ? -13.408 0.284 10.484 1.00 93.00 182 ILE A CA 1
ATOM 1374 C C . ILE A 1 182 ? -13.115 -1.148 10.944 1.00 93.00 182 ILE A C 1
ATOM 1376 O O . ILE A 1 182 ? -11.988 -1.468 11.322 1.00 93.00 182 ILE A O 1
ATOM 1380 N N . GLU A 1 183 ? -14.132 -2.009 10.871 1.00 91.94 183 GLU A N 1
ATOM 1381 C CA . GLU A 1 183 ? -14.085 -3.426 11.266 1.00 91.94 183 GLU A CA 1
ATOM 1382 C C . GLU A 1 183 ? -12.929 -4.214 10.617 1.00 91.94 183 GLU A C 1
ATOM 1384 O O . GLU A 1 183 ? -12.636 -4.056 9.427 1.00 91.94 183 GLU A O 1
ATOM 1389 N N . LEU A 1 184 ? -12.361 -5.173 11.359 1.00 90.38 184 LEU A N 1
ATOM 1390 C CA . LEU A 1 184 ? -11.317 -6.107 10.893 1.00 90.38 184 LEU A CA 1
ATOM 1391 C C . LEU A 1 184 ? -11.639 -6.788 9.545 1.00 90.38 184 LEU A C 1
ATOM 1393 O O . LEU A 1 184 ? -10.767 -6.911 8.684 1.00 90.38 184 LEU A O 1
ATOM 1397 N N . ARG A 1 185 ? -12.904 -7.163 9.304 1.00 86.56 185 ARG A N 1
ATOM 1398 C CA . ARG A 1 185 ? -13.342 -7.782 8.033 1.00 86.56 185 ARG A CA 1
ATOM 1399 C C . ARG A 1 185 ? -13.118 -6.880 6.816 1.00 86.56 185 ARG A C 1
ATOM 1401 O O . ARG A 1 185 ? -12.822 -7.372 5.728 1.00 86.56 185 ARG A O 1
ATOM 1408 N N . LYS A 1 186 ? -13.226 -5.558 6.987 1.00 91.31 186 LYS A N 1
ATOM 1409 C CA . LYS A 1 186 ? -12.962 -4.577 5.921 1.00 91.31 186 LYS A CA 1
ATOM 1410 C C . LYS A 1 186 ? -11.457 -4.442 5.672 1.00 91.31 186 LYS A C 1
ATOM 1412 O O . LYS A 1 186 ? -11.051 -4.361 4.514 1.00 91.31 186 LYS A O 1
ATOM 1417 N N . TRP A 1 187 ? -10.633 -4.540 6.720 1.00 93.44 187 TRP A N 1
ATOM 1418 C CA . TRP A 1 187 ? -9.173 -4.608 6.588 1.00 93.44 187 TRP A CA 1
ATOM 1419 C C . TRP A 1 187 ? -8.701 -5.840 5.803 1.00 93.44 187 TRP A C 1
ATOM 1421 O O . TRP A 1 187 ? -7.841 -5.686 4.937 1.00 93.44 187 TRP A O 1
ATOM 1431 N N . ARG A 1 188 ? -9.311 -7.022 5.989 1.00 91.44 188 ARG A N 1
ATOM 1432 C CA . ARG A 1 188 ? -9.011 -8.216 5.166 1.00 91.44 188 ARG A CA 1
ATOM 1433 C C . ARG A 1 188 ? -9.189 -7.948 3.669 1.00 91.44 188 ARG A C 1
ATOM 1435 O O . ARG A 1 188 ? -8.296 -8.234 2.874 1.00 91.44 188 ARG A O 1
ATOM 1442 N N . ALA A 1 189 ? -10.315 -7.343 3.285 1.00 89.44 189 ALA A N 1
ATOM 1443 C CA . ALA A 1 189 ? -10.586 -6.987 1.891 1.00 89.44 189 ALA A CA 1
ATOM 1444 C C . ALA A 1 189 ? -9.577 -5.957 1.344 1.00 89.44 189 ALA A C 1
ATOM 1446 O O . ALA A 1 189 ? -9.130 -6.070 0.203 1.00 89.44 189 ALA A O 1
ATOM 1447 N N . MET A 1 190 ? -9.159 -4.983 2.160 1.00 92.12 190 MET A N 1
ATOM 1448 C CA . MET A 1 190 ? -8.117 -4.015 1.788 1.00 92.12 190 MET A CA 1
ATOM 1449 C C . MET A 1 190 ? -6.751 -4.674 1.579 1.00 92.12 190 MET A C 1
ATOM 1451 O O . MET A 1 190 ? -6.072 -4.357 0.604 1.00 92.12 190 MET A O 1
ATOM 1455 N N . MET A 1 191 ? -6.366 -5.617 2.445 1.00 94.44 191 MET A N 1
ATOM 1456 C CA . MET A 1 191 ? -5.131 -6.393 2.292 1.00 94.44 191 MET A CA 1
ATOM 1457 C C . MET A 1 191 ? -5.153 -7.218 0.997 1.00 94.44 191 MET A C 1
ATOM 1459 O O . MET A 1 191 ? -4.174 -7.202 0.257 1.00 94.44 191 MET A O 1
ATOM 1463 N N . MET A 1 192 ? -6.286 -7.839 0.645 1.00 91.94 192 MET A N 1
ATOM 1464 C CA . MET A 1 192 ? -6.444 -8.530 -0.645 1.00 91.94 192 MET A CA 1
ATOM 1465 C C . MET A 1 192 ? -6.288 -7.589 -1.855 1.00 91.94 192 MET A C 1
ATOM 1467 O O . MET A 1 192 ? -5.605 -7.942 -2.816 1.00 91.94 192 MET A O 1
ATOM 1471 N N . HIS A 1 193 ? -6.863 -6.379 -1.816 1.00 91.88 193 HIS A N 1
ATOM 1472 C CA . HIS A 1 193 ? -6.651 -5.383 -2.878 1.00 91.88 193 HIS A CA 1
ATOM 1473 C C . HIS A 1 193 ? -5.186 -4.910 -2.955 1.00 91.88 193 HIS A C 1
ATOM 1475 O O . HIS A 1 193 ? -4.667 -4.693 -4.052 1.00 91.88 193 HIS A O 1
ATOM 1481 N N . ALA A 1 194 ? -4.493 -4.790 -1.817 1.00 94.19 194 ALA A N 1
ATOM 1482 C CA . ALA A 1 194 ? -3.064 -4.482 -1.790 1.00 94.19 194 ALA A CA 1
ATOM 1483 C C . ALA A 1 194 ? -2.238 -5.601 -2.446 1.00 94.19 194 ALA A C 1
ATOM 1485 O O . ALA A 1 194 ? -1.443 -5.314 -3.340 1.00 94.19 194 ALA A O 1
ATOM 1486 N N . LEU A 1 195 ? -2.491 -6.865 -2.088 1.00 94.81 195 LEU A N 1
ATOM 1487 C CA . LEU A 1 195 ? -1.803 -8.047 -2.627 1.00 94.81 195 LEU A CA 1
ATOM 1488 C C . LEU A 1 195 ? -1.961 -8.217 -4.149 1.00 94.81 195 LEU A C 1
ATOM 1490 O O . LEU A 1 195 ? -1.066 -8.750 -4.790 1.00 94.81 195 LEU A O 1
ATOM 1494 N N . ALA A 1 196 ? -3.032 -7.700 -4.759 1.00 93.19 196 ALA A N 1
ATOM 1495 C CA . ALA A 1 196 ? -3.180 -7.683 -6.220 1.00 93.19 196 ALA A CA 1
ATOM 1496 C C . ALA A 1 196 ? -2.291 -6.634 -6.932 1.00 93.19 196 ALA A C 1
ATOM 1498 O O . ALA A 1 196 ? -2.099 -6.689 -8.150 1.00 93.19 196 ALA A O 1
ATOM 1499 N N . THR A 1 197 ? -1.768 -5.641 -6.205 1.00 94.50 197 THR A N 1
ATOM 1500 C CA . THR A 1 197 ? -1.094 -4.470 -6.792 1.00 94.50 197 THR A CA 1
ATOM 1501 C C . THR A 1 197 ? 0.256 -4.769 -7.467 1.00 94.50 197 THR A C 1
ATOM 1503 O O . THR A 1 197 ? 0.475 -4.220 -8.551 1.00 94.50 197 THR A O 1
ATOM 1506 N N . PRO A 1 198 ? 1.149 -5.633 -6.939 1.00 95.38 198 PRO A N 1
ATOM 1507 C CA . PRO A 1 198 ? 2.441 -5.934 -7.567 1.00 95.38 198 PRO A CA 1
ATOM 1508 C C . PRO A 1 198 ? 2.328 -6.384 -9.029 1.00 95.38 198 PRO A C 1
ATOM 1510 O O . PRO A 1 198 ? 3.048 -5.862 -9.877 1.00 95.38 198 PRO A O 1
ATOM 1513 N N . ALA A 1 199 ? 1.348 -7.228 -9.366 1.00 93.75 199 ALA A N 1
ATOM 1514 C CA . ALA A 1 199 ? 1.098 -7.672 -10.741 1.00 93.75 199 ALA A CA 1
ATOM 1515 C C . ALA A 1 199 ? 0.666 -6.536 -11.699 1.00 93.75 199 ALA A C 1
ATOM 1517 O O . ALA A 1 199 ? 0.830 -6.636 -12.918 1.00 93.75 199 ALA A O 1
ATOM 1518 N N . ALA A 1 200 ? 0.110 -5.432 -11.191 1.00 95.50 200 ALA A N 1
ATOM 1519 C CA . ALA A 1 200 ? -0.150 -4.234 -11.993 1.00 95.50 200 ALA A CA 1
ATOM 1520 C C . ALA A 1 200 ? 1.101 -3.363 -12.164 1.00 95.50 200 ALA A C 1
ATOM 1522 O O . ALA A 1 200 ? 1.335 -2.856 -13.261 1.00 95.50 200 ALA A O 1
ATOM 1523 N N . VAL A 1 201 ? 1.934 -3.248 -11.123 1.00 96.69 201 VAL A N 1
ATOM 1524 C CA . VAL A 1 201 ? 3.236 -2.568 -11.216 1.00 96.69 201 VAL A CA 1
ATOM 1525 C C . VAL A 1 201 ? 4.143 -3.295 -12.216 1.00 96.69 201 VAL A C 1
ATOM 1527 O O . VAL A 1 201 ? 4.693 -2.647 -13.099 1.00 96.69 201 VAL A O 1
ATOM 1530 N N . ALA A 1 202 ? 4.221 -4.628 -12.149 1.00 96.38 202 ALA A N 1
ATOM 1531 C CA . ALA A 1 202 ? 4.977 -5.475 -13.074 1.00 96.38 202 ALA A CA 1
ATOM 1532 C C . ALA A 1 202 ? 4.586 -5.232 -14.545 1.00 96.38 202 ALA A C 1
ATOM 1534 O O . ALA A 1 202 ? 5.444 -4.928 -15.373 1.00 96.38 202 ALA A O 1
ATOM 1535 N N . ARG A 1 203 ? 3.282 -5.275 -14.862 1.00 96.12 203 ARG A N 1
ATOM 1536 C CA . ARG A 1 203 ? 2.770 -4.969 -16.213 1.00 96.12 203 ARG A CA 1
ATOM 1537 C C . ARG A 1 203 ? 3.125 -3.552 -16.656 1.00 96.12 203 ARG A C 1
ATOM 1539 O O . ARG A 1 203 ? 3.632 -3.366 -17.753 1.00 96.12 203 ARG A O 1
ATOM 1546 N N . TYR A 1 204 ? 2.936 -2.555 -15.791 1.00 96.12 204 TYR A N 1
ATOM 1547 C CA . TYR A 1 204 ? 3.321 -1.174 -16.095 1.00 96.12 204 TYR A CA 1
ATOM 1548 C C . TYR A 1 204 ? 4.830 -1.034 -16.403 1.00 96.12 204 TYR A C 1
ATOM 1550 O O . TYR A 1 204 ? 5.203 -0.295 -17.320 1.00 96.12 204 TYR A O 1
ATOM 1558 N N . LEU A 1 205 ? 5.700 -1.750 -15.685 1.00 96.12 205 LEU A N 1
ATOM 1559 C CA . LEU A 1 205 ? 7.148 -1.721 -15.914 1.00 96.12 205 LEU A CA 1
ATOM 1560 C C . LEU A 1 205 ? 7.514 -2.256 -17.306 1.00 96.12 205 LEU A C 1
ATOM 1562 O O . LEU A 1 205 ? 8.284 -1.616 -18.025 1.00 96.12 205 LEU A O 1
ATOM 1566 N N . VAL A 1 206 ? 6.881 -3.344 -17.737 1.00 95.25 206 VAL A N 1
ATOM 1567 C CA . VAL A 1 206 ? 7.065 -3.893 -19.088 1.00 95.25 206 VAL A CA 1
ATOM 1568 C C . VAL A 1 206 ? 6.429 -2.984 -20.154 1.00 95.25 206 VAL A C 1
ATOM 1570 O O . VAL A 1 206 ? 7.119 -2.504 -21.054 1.00 95.25 206 VAL A O 1
ATOM 1573 N N . ASP A 1 207 ? 5.136 -2.673 -20.035 1.00 93.31 207 ASP A N 1
ATOM 1574 C CA . ASP A 1 207 ? 4.334 -2.053 -21.105 1.00 93.31 207 ASP A CA 1
ATOM 1575 C C . ASP A 1 207 ? 4.573 -0.538 -21.275 1.00 93.31 207 ASP A C 1
ATOM 1577 O O . ASP A 1 207 ? 4.511 0.010 -22.387 1.00 93.31 207 ASP A O 1
ATOM 1581 N N . HIS A 1 208 ? 4.827 0.171 -20.169 1.00 92.00 208 HIS A N 1
ATOM 1582 C CA . HIS A 1 208 ? 4.950 1.632 -20.151 1.00 92.00 208 HIS A CA 1
ATOM 1583 C C . HIS A 1 208 ? 6.367 2.130 -19.893 1.00 92.00 208 HIS A C 1
ATOM 1585 O O . HIS A 1 208 ? 6.714 3.181 -20.437 1.00 92.00 208 HIS A O 1
ATOM 1591 N N . VAL A 1 209 ? 7.177 1.426 -19.096 1.00 93.69 209 VAL A N 1
ATOM 1592 C CA . VAL A 1 209 ? 8.583 1.806 -18.872 1.00 93.69 209 VAL A CA 1
ATOM 1593 C C . VAL A 1 209 ? 9.492 1.166 -19.921 1.00 93.69 209 VAL A C 1
ATOM 1595 O O . VAL A 1 209 ? 10.354 1.861 -20.469 1.00 93.69 209 VAL A O 1
ATOM 1598 N N . GLY A 1 210 ? 9.237 -0.093 -20.286 1.00 92.94 210 GLY A N 1
ATOM 1599 C CA . GLY A 1 210 ? 10.058 -0.857 -21.224 1.00 92.94 210 GLY A CA 1
ATOM 1600 C C . GLY A 1 210 ? 11.338 -1.378 -20.574 1.00 92.94 210 GLY A C 1
ATOM 1601 O O . GLY A 1 210 ? 12.409 -1.236 -21.163 1.00 92.94 210 GLY A O 1
ATOM 1602 N N . VAL A 1 211 ? 11.227 -1.903 -19.350 1.00 93.00 211 VAL A N 1
ATOM 1603 C CA . VAL A 1 211 ? 12.290 -2.658 -18.666 1.00 93.00 211 VAL A CA 1
ATOM 1604 C C . VAL A 1 211 ? 11.899 -4.129 -18.577 1.00 93.00 211 VAL A C 1
ATOM 1606 O O . VAL A 1 211 ? 10.715 -4.450 -18.456 1.00 93.00 211 VAL A O 1
ATOM 1609 N N . GLU A 1 212 ? 12.888 -5.015 -18.629 1.00 94.19 212 GLU A N 1
ATOM 1610 C CA . GLU A 1 212 ? 12.687 -6.432 -18.327 1.00 94.19 212 GLU A CA 1
ATOM 1611 C C . GLU A 1 212 ? 12.625 -6.630 -16.802 1.00 94.19 212 GLU A C 1
ATOM 1613 O O . GLU A 1 212 ? 13.221 -5.866 -16.034 1.00 94.19 212 GLU A O 1
ATOM 1618 N N . LEU A 1 213 ? 11.848 -7.621 -16.363 1.00 94.56 213 LEU A N 1
ATOM 1619 C CA . LEU A 1 213 ? 11.774 -8.025 -14.959 1.00 94.56 213 LEU A CA 1
ATOM 1620 C C . LEU A 1 213 ? 12.867 -9.067 -14.695 1.00 94.56 213 LEU A C 1
ATOM 1622 O O . LEU A 1 213 ? 13.118 -9.915 -15.548 1.00 94.56 213 LEU A O 1
ATOM 1626 N N . ASP A 1 214 ? 13.492 -9.003 -13.524 1.00 91.12 214 ASP A N 1
ATOM 1627 C CA . ASP A 1 214 ? 14.442 -10.011 -13.041 1.00 91.12 214 ASP A CA 1
ATOM 1628 C C . ASP A 1 214 ? 13.716 -10.925 -12.033 1.00 91.12 214 ASP A C 1
ATOM 1630 O O . ASP A 1 214 ? 12.818 -10.484 -11.311 1.00 91.12 214 ASP A O 1
ATOM 1634 N N . ASP A 1 215 ? 14.095 -12.200 -11.987 1.00 84.62 215 ASP A N 1
ATOM 1635 C CA . ASP A 1 215 ? 13.536 -13.192 -11.063 1.00 84.62 215 ASP A CA 1
ATOM 1636 C C . ASP A 1 215 ? 14.102 -13.038 -9.630 1.00 84.62 215 ASP A C 1
ATOM 1638 O O . ASP A 1 215 ? 13.561 -13.625 -8.686 1.00 84.62 215 ASP A O 1
ATOM 1642 N N . ALA A 1 216 ? 15.201 -12.282 -9.445 1.00 87.06 216 ALA A N 1
ATOM 1643 C CA . ALA A 1 216 ? 15.924 -12.196 -8.172 1.00 87.06 216 ALA A CA 1
ATOM 1644 C C . ALA A 1 216 ? 16.346 -10.761 -7.750 1.00 87.06 216 ALA A C 1
ATOM 1646 O O . ALA A 1 216 ? 17.252 -10.175 -8.349 1.00 87.06 216 ALA A O 1
ATOM 1647 N N . PRO A 1 217 ? 15.857 -10.225 -6.610 1.00 86.81 217 PRO A N 1
ATOM 1648 C CA . PRO A 1 217 ? 14.950 -10.857 -5.649 1.00 86.81 217 PRO A CA 1
ATOM 1649 C C . PRO A 1 217 ? 13.519 -10.976 -6.180 1.00 86.81 217 PRO A C 1
ATOM 1651 O O . PRO A 1 217 ? 13.094 -10.203 -7.037 1.00 86.81 217 PRO A O 1
ATOM 1654 N N . GLN A 1 218 ? 12.766 -11.924 -5.619 1.00 89.12 218 GLN A N 1
ATOM 1655 C CA . GLN A 1 218 ? 11.356 -12.108 -5.956 1.00 89.12 218 GLN A CA 1
ATOM 1656 C C . GLN A 1 218 ? 10.550 -10.822 -5.686 1.00 89.12 218 GLN A C 1
ATOM 1658 O O . GLN A 1 218 ? 10.893 -10.072 -4.768 1.00 89.12 218 GLN A O 1
ATOM 1663 N N . PRO A 1 219 ? 9.463 -10.559 -6.436 1.00 91.38 219 PRO A N 1
ATOM 1664 C CA . PRO A 1 219 ? 8.562 -9.447 -6.157 1.00 91.38 219 PRO A CA 1
ATOM 1665 C C . PRO A 1 219 ? 8.050 -9.470 -4.712 1.00 91.38 219 PRO A C 1
ATOM 1667 O O . PRO A 1 219 ? 7.448 -10.450 -4.278 1.00 91.38 219 PRO A O 1
ATOM 1670 N N . MET A 1 220 ? 8.250 -8.378 -3.976 1.00 91.62 220 MET A N 1
ATOM 1671 C CA . MET A 1 220 ? 7.850 -8.239 -2.574 1.00 91.62 220 MET A CA 1
ATOM 1672 C C . MET A 1 220 ? 6.776 -7.169 -2.405 1.00 91.62 220 MET A C 1
ATOM 1674 O O . MET A 1 220 ? 6.786 -6.143 -3.092 1.00 91.62 220 MET A O 1
ATOM 1678 N N . ILE A 1 221 ? 5.911 -7.360 -1.412 1.00 93.12 221 ILE A N 1
ATOM 1679 C CA . ILE A 1 221 ? 4.956 -6.361 -0.932 1.00 93.12 221 ILE A CA 1
ATOM 1680 C C . ILE A 1 221 ? 5.050 -6.210 0.590 1.00 93.12 221 ILE A C 1
ATOM 1682 O O . ILE A 1 221 ? 5.223 -7.184 1.319 1.00 93.12 221 ILE A O 1
ATOM 1686 N N . GLY A 1 222 ? 4.937 -4.971 1.064 1.00 91.12 222 GLY A N 1
ATOM 1687 C CA . GLY A 1 222 ? 4.805 -4.590 2.465 1.00 91.12 222 GLY A CA 1
ATOM 1688 C C . GLY A 1 222 ? 3.534 -3.772 2.688 1.00 91.12 222 GLY A C 1
ATOM 1689 O O . GLY A 1 222 ? 3.129 -2.996 1.821 1.00 91.12 222 GLY A O 1
ATOM 1690 N N . PHE A 1 223 ? 2.915 -3.940 3.852 1.00 91.56 22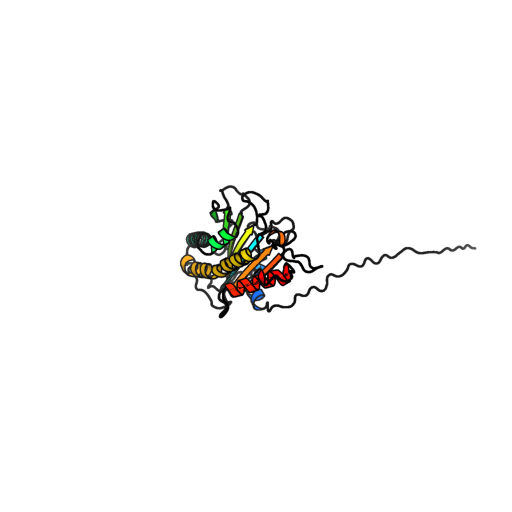3 PHE A N 1
ATOM 1691 C CA . PHE A 1 223 ? 1.698 -3.249 4.270 1.00 91.56 223 PHE A CA 1
ATOM 1692 C C . PHE A 1 223 ? 1.873 -2.705 5.687 1.00 91.56 223 PHE A C 1
ATOM 1694 O O . PHE A 1 223 ? 2.333 -3.413 6.586 1.00 91.56 223 PHE A O 1
ATOM 1701 N N . TRP A 1 224 ? 1.514 -1.439 5.880 1.00 91.50 224 TRP A N 1
ATOM 1702 C CA . TRP A 1 224 ? 1.851 -0.669 7.072 1.00 91.50 224 TRP A CA 1
ATOM 1703 C C . TRP A 1 224 ? 0.669 0.137 7.575 1.00 91.50 224 TRP A C 1
ATOM 1705 O O . TRP A 1 224 ? 0.023 0.848 6.808 1.00 91.50 224 TRP A O 1
ATOM 1715 N N . LEU A 1 225 ? 0.447 0.066 8.885 1.00 92.06 225 LEU A N 1
ATOM 1716 C CA . LEU A 1 225 ? -0.500 0.903 9.611 1.00 92.06 225 LEU A CA 1
ATOM 1717 C C . LEU A 1 225 ? 0.279 1.731 10.632 1.00 92.06 225 LEU A C 1
ATOM 1719 O O . LEU A 1 225 ? 1.088 1.184 11.386 1.00 92.06 225 LEU A O 1
ATOM 1723 N N . ALA A 1 226 ? 0.031 3.037 10.672 1.00 89.31 226 ALA A N 1
ATOM 1724 C CA . ALA A 1 226 ? 0.668 3.955 11.611 1.00 89.31 226 ALA A CA 1
ATOM 1725 C C . ALA A 1 226 ? -0.372 4.889 12.233 1.00 89.31 226 ALA A C 1
ATOM 1727 O O . ALA A 1 226 ? -1.288 5.356 11.558 1.00 89.31 226 ALA A O 1
ATOM 1728 N N . THR A 1 227 ? -0.240 5.165 13.528 1.00 87.88 227 THR A N 1
ATOM 1729 C CA . THR A 1 227 ? -1.136 6.045 14.287 1.00 87.88 227 THR A CA 1
ATOM 1730 C C . THR A 1 227 ? -0.347 6.851 15.312 1.00 87.88 227 THR A C 1
ATOM 1732 O O . THR A 1 227 ? 0.728 6.435 15.743 1.00 87.88 227 THR A O 1
ATOM 1735 N N . SER A 1 228 ? -0.898 7.986 15.744 1.00 83.56 228 SER A N 1
ATOM 1736 C CA . SER A 1 228 ? -0.282 8.834 16.768 1.00 83.56 228 SER A CA 1
ATOM 1737 C C . SER A 1 228 ? -0.452 8.314 18.202 1.00 83.56 228 SER A C 1
ATOM 1739 O O . SER A 1 228 ? 0.172 8.855 19.113 1.00 83.56 228 SER A O 1
ATOM 1741 N N . SER A 1 229 ? -1.293 7.294 18.432 1.00 87.12 229 SER A N 1
ATOM 1742 C CA . SER A 1 229 ? -1.490 6.720 19.772 1.00 87.12 229 SER A CA 1
ATOM 1743 C C . SER A 1 229 ? -1.815 5.223 19.801 1.00 87.12 229 SER A C 1
ATOM 1745 O O . SER A 1 229 ? -1.173 4.492 20.552 1.00 87.12 229 SER A O 1
ATOM 1747 N N . LYS A 1 230 ? -2.807 4.752 19.032 1.00 92.25 230 LYS A N 1
ATOM 1748 C CA . LYS A 1 230 ? -3.261 3.351 19.019 1.00 92.25 230 LYS A CA 1
ATOM 1749 C C . LYS A 1 230 ? -3.869 2.993 17.669 1.00 92.25 230 LYS A C 1
ATOM 1751 O O . LYS A 1 230 ? -4.666 3.760 17.129 1.00 92.25 230 LYS A O 1
ATOM 1756 N N . LEU A 1 231 ? -3.632 1.766 17.204 1.00 93.88 231 LEU A N 1
ATOM 1757 C CA . LEU A 1 231 ? -4.253 1.205 15.997 1.00 93.88 231 LEU A CA 1
ATOM 1758 C C . LEU A 1 231 ? -5.791 1.219 16.018 1.00 93.88 231 LEU A C 1
ATOM 1760 O O . LEU A 1 231 ? -6.405 1.221 14.957 1.00 93.88 231 LEU A O 1
ATOM 1764 N N . THR A 1 232 ? -6.430 1.342 17.185 1.00 94.12 232 THR A N 1
ATOM 1765 C CA . THR A 1 232 ? -7.884 1.567 17.304 1.00 94.12 232 THR A CA 1
ATOM 1766 C C . THR A 1 232 ? -8.363 2.917 16.740 1.00 94.12 232 THR A C 1
ATOM 1768 O O . THR A 1 232 ? -9.559 3.177 16.701 1.00 94.12 232 THR A O 1
ATOM 1771 N N . GLN A 1 233 ? -7.454 3.800 16.303 1.00 92.75 233 GLN A N 1
ATOM 1772 C CA . GLN A 1 233 ? -7.777 4.975 15.476 1.00 92.75 233 GLN A CA 1
ATOM 1773 C C . GLN A 1 233 ? -8.070 4.604 14.006 1.00 92.75 233 GLN A C 1
ATOM 1775 O O . GLN A 1 233 ? -8.676 5.397 13.294 1.00 92.75 233 GLN A O 1
ATOM 1780 N N . LEU A 1 234 ? -7.636 3.420 13.560 1.00 94.00 234 LEU A N 1
ATOM 1781 C CA . LEU A 1 234 ? -7.854 2.859 12.218 1.00 94.00 234 LEU A CA 1
ATOM 1782 C C . LEU A 1 234 ? -8.817 1.658 12.251 1.00 94.00 234 LEU A C 1
ATOM 1784 O O . LEU A 1 234 ? -9.578 1.429 11.312 1.00 94.00 234 LEU A O 1
ATOM 1788 N N . ILE A 1 235 ? -8.783 0.885 13.336 1.00 95.06 235 ILE A N 1
ATOM 1789 C CA . ILE A 1 235 ? -9.426 -0.424 13.445 1.00 95.06 235 ILE A CA 1
ATOM 1790 C C . ILE A 1 235 ? -10.538 -0.379 14.489 1.00 95.06 235 ILE A C 1
ATOM 1792 O O . ILE A 1 235 ? -10.285 -0.105 15.662 1.00 95.06 235 ILE A O 1
ATOM 1796 N N . ASP A 1 236 ? -11.760 -0.679 14.058 1.00 94.62 236 ASP A N 1
ATOM 1797 C CA . ASP A 1 236 ? -12.861 -0.973 14.966 1.00 94.62 236 ASP A CA 1
ATOM 1798 C C . ASP A 1 236 ? -12.765 -2.446 15.368 1.00 94.62 236 ASP A C 1
ATOM 1800 O O . ASP A 1 236 ? -12.577 -3.332 14.527 1.00 94.62 236 ASP A O 1
ATOM 1804 N N . LEU A 1 237 ? -12.849 -2.684 16.672 1.00 92.31 237 LEU A N 1
ATOM 1805 C CA . LEU A 1 237 ? -12.742 -4.008 17.269 1.00 92.31 237 LEU A CA 1
ATOM 1806 C C . LEU A 1 237 ? -14.099 -4.711 17.365 1.00 92.31 237 LEU A C 1
ATOM 1808 O O . LEU A 1 237 ? -14.116 -5.878 17.731 1.00 92.31 237 LEU A O 1
ATOM 1812 N N . ASP A 1 238 ? -15.215 -4.029 17.073 1.00 88.06 238 ASP A N 1
ATOM 1813 C CA . ASP A 1 238 ? -16.571 -4.609 17.038 1.00 88.06 238 ASP A CA 1
ATOM 1814 C C . ASP A 1 238 ? -16.921 -5.430 18.303 1.00 88.06 238 ASP A C 1
ATOM 1816 O O . ASP A 1 238 ? -17.483 -6.522 18.268 1.00 88.06 238 ASP A O 1
ATOM 1820 N N . GLY A 1 239 ? -16.504 -4.920 19.468 1.00 85.62 239 GLY A N 1
ATOM 1821 C CA . GLY A 1 239 ? -16.720 -5.567 20.767 1.00 85.62 239 GLY A CA 1
ATOM 1822 C C . GLY A 1 239 ? -15.783 -6.737 21.107 1.00 85.62 239 GLY A C 1
ATOM 1823 O O . GLY A 1 239 ? -15.926 -7.301 22.196 1.00 85.62 239 GLY A O 1
ATOM 1824 N N . LEU A 1 240 ? -14.813 -7.081 20.250 1.00 91.88 240 LEU A N 1
ATOM 1825 C CA . LEU A 1 240 ? -13.763 -8.054 20.571 1.00 91.88 240 LEU A CA 1
ATOM 1826 C C . LEU A 1 240 ? -12.971 -7.628 21.811 1.00 91.88 240 LEU A C 1
ATOM 1828 O O . LEU A 1 240 ? -12.678 -6.447 22.033 1.00 91.88 240 LEU A O 1
ATOM 1832 N N . LYS A 1 241 ? -12.612 -8.614 22.635 1.00 91.44 241 LYS A N 1
ATOM 1833 C CA . LYS A 1 241 ? -11.901 -8.381 23.891 1.00 91.44 241 LYS A CA 1
ATOM 1834 C C . LYS A 1 241 ? -10.409 -8.233 23.640 1.00 91.44 241 LYS A C 1
ATOM 1836 O O . LYS A 1 241 ? -9.819 -9.018 22.908 1.00 91.44 241 LYS A O 1
ATOM 1841 N N . GLN A 1 242 ? -9.803 -7.259 24.309 1.00 93.69 242 GLN A N 1
ATOM 1842 C CA . GLN A 1 242 ? -8.352 -7.185 24.465 1.00 93.69 242 GLN A CA 1
ATOM 1843 C C . GLN A 1 242 ? -7.917 -8.044 25.653 1.00 93.69 242 GLN A C 1
ATOM 1845 O O . GLN A 1 242 ? -8.619 -8.112 26.666 1.00 93.69 242 GLN A O 1
ATOM 1850 N N . VAL A 1 243 ? -6.738 -8.650 25.541 1.00 92.69 243 VAL A N 1
ATOM 1851 C CA . VAL A 1 243 ? -6.056 -9.334 26.642 1.00 92.69 243 VAL A CA 1
ATOM 1852 C C . VAL A 1 243 ? -5.704 -8.313 27.731 1.00 92.69 243 VAL A C 1
ATOM 1854 O O . VAL A 1 243 ? -5.171 -7.233 27.460 1.00 92.69 243 VAL A O 1
ATOM 1857 N N . GLU A 1 244 ? -6.023 -8.636 28.986 1.00 91.25 244 GLU A N 1
ATOM 1858 C CA . GLU A 1 244 ? -5.815 -7.723 30.111 1.00 91.25 244 GLU A CA 1
ATOM 1859 C C . GLU A 1 244 ? -4.324 -7.387 30.298 1.00 91.25 244 GLU A C 1
ATOM 1861 O O . GLU A 1 244 ? -3.467 -8.267 30.338 1.00 91.25 244 GLU A O 1
ATOM 1866 N N . GLY A 1 245 ? -4.013 -6.093 30.418 1.00 91.31 245 GLY A N 1
ATOM 1867 C CA . GLY A 1 245 ? -2.639 -5.597 30.555 1.00 91.31 245 GLY A CA 1
ATOM 1868 C C . GLY A 1 245 ? -1.879 -5.394 29.237 1.00 91.31 245 GLY A C 1
ATOM 1869 O O . GLY A 1 245 ? -0.788 -4.826 29.272 1.00 91.31 245 GLY A O 1
ATOM 1870 N N . SER A 1 246 ? -2.455 -5.767 28.089 1.00 91.50 246 SER A N 1
ATOM 1871 C CA . SER A 1 246 ? -1.828 -5.663 26.765 1.00 91.50 246 SER A CA 1
ATOM 1872 C C . SER A 1 246 ? -2.478 -4.556 25.914 1.00 91.50 246 SER A C 1
ATOM 1874 O O . SER A 1 246 ? -3.436 -4.816 25.188 1.00 91.50 246 SER A O 1
ATOM 1876 N N . PRO A 1 247 ? -2.010 -3.292 25.989 1.00 90.00 247 PRO A N 1
ATOM 1877 C CA . PRO A 1 247 ? -2.598 -2.194 25.224 1.00 90.00 247 PRO A CA 1
ATOM 1878 C C . PRO A 1 247 ? -2.289 -2.319 23.720 1.00 90.00 247 PRO A C 1
ATOM 1880 O O . PRO A 1 247 ? -1.169 -2.693 23.374 1.00 90.00 247 PRO A O 1
ATOM 1883 N N . PRO A 1 248 ? -3.207 -1.917 22.817 1.00 93.62 248 PRO A N 1
ATOM 1884 C CA . PRO A 1 248 ? -2.924 -1.886 21.386 1.00 93.62 248 PRO A CA 1
ATOM 1885 C C . PRO A 1 248 ? -1.704 -1.029 21.047 1.00 93.62 248 PRO A C 1
ATOM 1887 O O . PRO A 1 248 ? -1.564 0.095 21.539 1.00 93.62 248 PRO A O 1
ATOM 1890 N N . SER A 1 249 ? -0.870 -1.552 20.153 1.00 91.00 249 SER A N 1
ATOM 1891 C CA . SER A 1 249 ? 0.265 -0.860 19.552 1.00 91.00 249 SER A CA 1
ATOM 1892 C C . SER A 1 249 ? -0.188 0.354 18.735 1.00 91.00 249 SER A C 1
ATOM 1894 O O . SER A 1 249 ? -1.325 0.434 18.266 1.00 91.00 249 SER A O 1
ATOM 1896 N N . GLN A 1 250 ? 0.727 1.303 18.526 1.00 89.62 250 GLN A N 1
ATOM 1897 C CA . GLN A 1 250 ? 0.502 2.470 17.660 1.00 89.62 250 GLN A CA 1
ATOM 1898 C C . GLN A 1 250 ? 0.791 2.188 16.171 1.00 89.62 250 GLN A C 1
ATOM 1900 O O . GLN A 1 250 ? 0.450 3.006 15.316 1.00 89.62 250 GLN A O 1
ATOM 1905 N N . TRP A 1 251 ? 1.429 1.057 15.851 1.00 88.31 251 TRP A N 1
ATOM 1906 C CA . TRP A 1 251 ? 1.831 0.675 14.497 1.00 88.31 251 TRP A CA 1
ATOM 1907 C C . TRP A 1 251 ? 1.703 -0.832 14.263 1.00 88.31 251 TRP A C 1
ATOM 1909 O O . TRP A 1 251 ? 1.717 -1.616 15.211 1.00 88.31 251 TRP A O 1
ATOM 1919 N N . TYR A 1 252 ? 1.608 -1.221 12.992 1.00 90.06 252 TYR A N 1
ATOM 1920 C CA . TYR A 1 252 ? 1.683 -2.606 12.534 1.00 90.06 252 TYR A CA 1
ATOM 1921 C C . TYR A 1 252 ? 2.433 -2.684 11.200 1.00 90.06 252 TYR A C 1
ATOM 1923 O O . TYR A 1 252 ? 2.304 -1.783 10.363 1.00 90.06 252 TYR A O 1
ATOM 1931 N N . ASP A 1 253 ? 3.196 -3.760 10.992 1.00 87.00 253 ASP A N 1
ATOM 1932 C CA . ASP A 1 253 ? 3.733 -4.104 9.681 1.00 87.00 253 ASP A CA 1
ATOM 1933 C C . ASP A 1 253 ? 3.575 -5.578 9.295 1.00 87.00 253 ASP A C 1
ATOM 1935 O O . ASP A 1 253 ? 3.631 -6.492 10.120 1.00 87.00 253 ASP A O 1
ATOM 1939 N N . ALA A 1 254 ? 3.350 -5.778 7.999 1.00 88.31 254 ALA A N 1
ATOM 1940 C CA . ALA A 1 254 ? 3.275 -7.069 7.342 1.00 88.31 254 ALA A CA 1
ATOM 1941 C C . ALA A 1 254 ? 4.025 -7.021 6.011 1.00 88.31 254 ALA A C 1
ATOM 1943 O O . ALA A 1 254 ? 4.170 -5.960 5.402 1.00 88.31 254 ALA A O 1
ATOM 1944 N N . TYR A 1 255 ? 4.496 -8.181 5.565 1.00 88.62 255 TYR A N 1
ATOM 1945 C CA . TYR A 1 255 ? 5.204 -8.350 4.302 1.00 88.62 255 TYR A CA 1
ATOM 1946 C C . TYR A 1 255 ? 4.912 -9.744 3.740 1.00 88.62 255 TYR A C 1
ATOM 1948 O O . TYR A 1 255 ? 4.589 -10.658 4.509 1.00 88.62 255 TYR A O 1
ATOM 1956 N N . ALA A 1 256 ? 5.048 -9.892 2.423 1.00 90.75 256 ALA A N 1
ATOM 1957 C CA . ALA A 1 256 ? 4.980 -11.159 1.699 1.00 90.75 256 ALA A CA 1
ATOM 1958 C C . ALA A 1 256 ? 5.774 -11.083 0.381 1.00 90.75 256 ALA A C 1
ATOM 1960 O O . ALA A 1 256 ? 6.009 -9.991 -0.148 1.00 90.75 256 ALA A O 1
ATOM 1961 N N . VAL A 1 257 ? 6.135 -12.246 -0.166 1.00 90.31 257 VAL A N 1
ATOM 1962 C CA . VAL A 1 257 ? 6.423 -12.393 -1.601 1.00 90.31 257 VAL A CA 1
ATOM 1963 C C . VAL A 1 257 ? 5.081 -12.279 -2.333 1.00 90.31 257 VAL A C 1
ATOM 1965 O O . VAL A 1 257 ? 4.112 -12.918 -1.934 1.00 90.31 257 VAL A O 1
ATOM 1968 N N . ALA A 1 258 ? 4.994 -11.444 -3.367 1.00 84.69 258 ALA A N 1
ATOM 1969 C CA . ALA A 1 258 ? 3.723 -11.097 -4.006 1.00 84.69 258 ALA A CA 1
ATOM 1970 C C . ALA A 1 258 ? 3.060 -12.275 -4.740 1.00 84.69 258 ALA A C 1
ATOM 1972 O O . ALA A 1 258 ? 1.842 -12.415 -4.689 1.00 84.69 258 ALA A O 1
ATOM 1973 N N . ASP A 1 259 ? 3.871 -13.124 -5.376 1.00 79.06 259 ASP A N 1
ATOM 1974 C CA . ASP A 1 259 ? 3.450 -14.326 -6.104 1.00 79.06 259 ASP A CA 1
ATOM 1975 C C . ASP A 1 259 ? 4.088 -15.581 -5.468 1.00 79.06 259 ASP A C 1
ATOM 1977 O O . ASP A 1 259 ? 4.723 -16.401 -6.134 1.00 79.06 259 ASP A O 1
ATOM 1981 N N . ALA A 1 260 ? 3.979 -15.703 -4.138 1.00 78.31 260 ALA A N 1
ATOM 1982 C CA . ALA A 1 260 ? 4.519 -16.829 -3.376 1.00 78.31 260 ALA A CA 1
ATOM 1983 C C . ALA A 1 260 ? 3.930 -18.168 -3.861 1.00 78.31 260 ALA A C 1
ATOM 1985 O O . ALA A 1 260 ? 2.721 -18.402 -3.804 1.00 78.31 260 ALA A O 1
ATOM 1986 N N . ALA A 1 261 ? 4.787 -19.075 -4.336 1.00 79.00 261 ALA A N 1
ATOM 1987 C CA . ALA A 1 261 ? 4.349 -20.333 -4.931 1.00 79.00 261 ALA A CA 1
ATOM 1988 C C . ALA A 1 261 ? 3.639 -21.238 -3.906 1.00 79.00 261 ALA A C 1
ATOM 1990 O O . ALA A 1 261 ? 4.283 -21.904 -3.096 1.00 79.00 261 ALA A O 1
ATOM 1991 N N . GLY A 1 262 ? 2.308 -21.302 -3.994 1.00 74.38 262 GLY A N 1
ATOM 1992 C CA . GLY A 1 262 ? 1.462 -22.125 -3.126 1.00 74.38 262 GLY A CA 1
ATOM 1993 C C . GLY A 1 262 ? 0.674 -21.355 -2.064 1.00 74.38 262 GLY A C 1
ATOM 1994 O O . GLY A 1 262 ? -0.139 -21.983 -1.395 1.00 74.38 262 GLY A O 1
ATOM 1995 N N . GLU A 1 263 ? 0.848 -20.035 -1.943 1.00 84.94 263 GLU A N 1
ATOM 1996 C CA . GLU A 1 263 ? -0.021 -19.182 -1.120 1.00 84.94 263 GLU A CA 1
ATOM 1997 C C . GLU A 1 263 ? -1.029 -18.433 -1.998 1.00 84.94 263 GLU A C 1
ATOM 1999 O O . GLU A 1 263 ? -0.695 -17.909 -3.063 1.00 84.94 263 GLU A O 1
ATOM 2004 N N . THR A 1 264 ? -2.283 -18.350 -1.554 1.00 89.38 264 THR A N 1
ATOM 2005 C CA . THR A 1 264 ? -3.276 -17.466 -2.171 1.00 89.38 264 THR A CA 1
ATOM 2006 C C . THR A 1 264 ? -3.289 -16.093 -1.488 1.00 89.38 264 THR A C 1
ATOM 2008 O O . THR A 1 264 ? -3.125 -16.014 -0.269 1.00 89.38 264 THR A O 1
ATOM 2011 N N . PRO A 1 265 ? -3.635 -14.999 -2.201 1.00 90.25 265 PRO A N 1
ATOM 2012 C CA . PRO A 1 265 ? -3.801 -13.677 -1.587 1.00 90.25 265 PRO A CA 1
ATOM 2013 C C . PRO A 1 265 ? -4.804 -13.644 -0.424 1.00 90.25 265 PRO A C 1
ATOM 2015 O O . PRO A 1 265 ? -4.747 -12.765 0.431 1.00 90.25 265 PRO A O 1
ATOM 2018 N N . ASN A 1 266 ? -5.740 -14.597 -0.383 1.00 92.00 266 ASN A N 1
ATOM 2019 C CA . ASN A 1 266 ? -6.670 -14.755 0.726 1.00 92.00 266 ASN A CA 1
ATOM 2020 C C . ASN A 1 266 ? -5.990 -15.336 1.979 1.00 92.00 266 ASN A C 1
ATOM 2022 O O . ASN A 1 266 ? -6.252 -14.852 3.075 1.00 92.00 266 ASN A O 1
ATOM 2026 N N . GLU A 1 267 ? -5.125 -16.341 1.829 1.00 93.12 267 GLU A N 1
ATOM 2027 C CA . GLU A 1 267 ? -4.357 -16.920 2.941 1.00 93.12 267 GLU A CA 1
ATOM 2028 C C . GLU A 1 267 ? -3.347 -15.911 3.492 1.00 93.12 267 GLU A C 1
ATOM 2030 O O . GLU A 1 267 ? -3.322 -15.688 4.700 1.00 93.12 267 GLU A O 1
ATOM 2035 N N . THR A 1 268 ? -2.609 -15.213 2.621 1.00 94.25 268 THR A N 1
ATOM 2036 C CA . THR A 1 268 ? -1.678 -14.149 3.027 1.00 94.25 268 THR A CA 1
ATOM 2037 C C . THR A 1 268 ? -2.404 -13.003 3.749 1.00 94.25 268 THR A C 1
ATOM 2039 O O . THR A 1 268 ? -1.943 -12.545 4.793 1.00 94.25 268 THR A O 1
ATOM 2042 N N . ALA A 1 269 ? -3.576 -12.564 3.261 1.00 94.50 269 ALA A N 1
ATOM 2043 C CA . ALA A 1 269 ? -4.383 -11.545 3.942 1.00 94.50 269 ALA A CA 1
ATOM 2044 C C . ALA A 1 269 ? -4.941 -12.027 5.295 1.00 94.50 269 ALA A C 1
ATOM 2046 O O . ALA A 1 269 ? -5.014 -11.239 6.238 1.00 94.50 269 ALA A O 1
ATOM 2047 N N . THR A 1 270 ? -5.320 -13.305 5.412 1.00 94.31 270 THR A N 1
ATOM 2048 C CA . THR A 1 270 ? -5.727 -13.897 6.693 1.00 94.31 270 THR A CA 1
ATOM 2049 C C . THR A 1 270 ? -4.551 -13.966 7.668 1.00 94.31 270 THR A C 1
ATOM 2051 O O . THR A 1 270 ? -4.712 -13.515 8.794 1.00 94.31 270 THR A O 1
ATOM 2054 N N . ASP A 1 271 ? -3.364 -14.426 7.259 1.00 94.62 271 ASP A N 1
ATOM 2055 C CA . ASP A 1 271 ? -2.167 -14.425 8.118 1.00 94.62 271 ASP A CA 1
ATOM 2056 C C . ASP A 1 271 ? -1.787 -13.007 8.586 1.00 94.62 271 ASP A C 1
ATOM 2058 O O . ASP A 1 271 ? -1.520 -12.792 9.771 1.00 94.62 271 ASP A O 1
ATOM 2062 N N . TRP A 1 272 ? -1.824 -12.014 7.692 1.00 95.31 272 TRP A N 1
ATOM 2063 C CA . TRP A 1 272 ? -1.605 -10.613 8.063 1.00 95.31 272 TRP A CA 1
ATOM 2064 C C . TRP A 1 272 ? -2.637 -10.132 9.096 1.00 95.31 272 TRP A C 1
ATOM 2066 O O . TRP A 1 272 ? -2.281 -9.459 10.064 1.00 95.31 272 TRP A O 1
ATOM 2076 N N . LEU A 1 273 ? -3.910 -10.510 8.954 1.00 95.81 273 LEU A N 1
ATOM 2077 C CA . LEU A 1 273 ? -4.953 -10.120 9.902 1.00 95.81 273 LEU A CA 1
ATOM 2078 C C . LEU A 1 273 ? -4.830 -10.846 11.255 1.00 95.81 273 LEU A C 1
ATOM 2080 O O . LEU A 1 273 ? -4.966 -10.204 12.297 1.00 95.81 273 LEU A O 1
ATOM 2084 N N . THR A 1 274 ? -4.484 -12.134 11.260 1.00 95.94 274 THR A N 1
ATOM 2085 C CA . THR A 1 274 ? -4.147 -12.918 12.463 1.00 95.94 274 THR A CA 1
ATOM 2086 C C . THR A 1 274 ? -2.970 -12.282 13.207 1.00 95.94 274 THR A C 1
ATOM 2088 O O . THR A 1 274 ? -3.082 -11.937 14.383 1.00 95.94 274 THR A O 1
ATOM 2091 N N . ARG A 1 275 ? -1.860 -11.992 12.507 1.00 95.19 275 ARG A N 1
ATOM 2092 C CA . ARG A 1 275 ? -0.680 -11.335 13.099 1.00 95.19 275 ARG A CA 1
ATOM 2093 C C . ARG A 1 275 ? -0.988 -9.940 13.652 1.00 95.19 275 ARG A C 1
ATOM 2095 O O . ARG A 1 275 ? -0.401 -9.558 14.665 1.00 95.19 275 ARG A O 1
ATOM 2102 N N . LEU A 1 276 ? -1.879 -9.184 13.010 1.00 96.00 276 LEU A N 1
ATOM 2103 C CA . LEU A 1 276 ? -2.375 -7.891 13.493 1.00 96.00 276 LEU A CA 1
ATOM 2104 C C . LEU A 1 276 ? -3.166 -8.050 14.806 1.00 96.00 276 LEU A C 1
ATOM 2106 O O . LEU A 1 276 ? -2.909 -7.314 15.764 1.00 96.00 276 LEU A O 1
ATOM 2110 N N . CYS A 1 277 ? -4.053 -9.046 14.881 1.00 96.19 277 CYS A N 1
ATOM 2111 C CA . CYS A 1 277 ? -4.834 -9.356 16.080 1.00 96.19 277 CYS A CA 1
ATOM 2112 C C . CYS A 1 277 ? -3.952 -9.825 17.251 1.00 96.19 277 CYS A C 1
ATOM 2114 O O . CYS A 1 277 ? -4.044 -9.250 18.336 1.00 96.19 277 CYS A O 1
ATOM 2116 N N . ASP A 1 278 ? -3.041 -10.776 17.025 1.00 94.94 278 ASP A N 1
ATOM 2117 C CA . ASP A 1 278 ? -2.126 -11.307 18.049 1.00 94.94 278 ASP A CA 1
ATOM 2118 C C . ASP A 1 278 ? -1.140 -10.253 18.575 1.00 94.94 278 ASP A C 1
ATOM 2120 O O . ASP A 1 278 ? -0.983 -10.048 19.784 1.00 94.94 278 ASP A O 1
ATOM 2124 N N . ARG A 1 279 ? -0.401 -9.619 17.653 1.00 92.38 279 ARG A N 1
ATOM 2125 C CA . ARG A 1 279 ? 0.857 -8.925 17.981 1.00 92.38 279 ARG A CA 1
ATOM 2126 C C . ARG A 1 279 ? 0.702 -7.429 18.183 1.00 92.38 279 ARG A C 1
ATOM 2128 O O . ARG A 1 279 ? 1.558 -6.843 18.836 1.00 92.38 279 ARG A O 1
ATOM 2135 N N . ALA A 1 280 ? -0.329 -6.816 17.604 1.00 93.88 280 ALA A N 1
ATOM 2136 C CA . ALA A 1 280 ? -0.481 -5.362 17.609 1.00 93.88 280 ALA A CA 1
ATOM 2137 C C . ALA A 1 280 ? -1.787 -4.890 18.264 1.00 93.88 280 ALA A C 1
ATOM 2139 O O . ALA A 1 280 ? -1.817 -3.789 18.808 1.00 93.88 280 ALA A O 1
ATOM 2140 N N . LEU A 1 281 ? -2.849 -5.699 18.248 1.00 95.94 281 LEU A N 1
ATOM 2141 C CA . LEU A 1 281 ? -4.115 -5.397 18.930 1.00 95.94 281 LEU A CA 1
ATOM 2142 C C . LEU A 1 281 ? -4.310 -6.176 20.237 1.00 95.94 281 LEU A C 1
ATOM 2144 O O . LEU A 1 281 ? -5.054 -5.706 21.095 1.00 95.94 281 LEU A O 1
ATOM 2148 N N . HIS A 1 282 ? -3.631 -7.317 20.382 1.00 95.50 282 HIS A N 1
ATOM 2149 C CA . HIS A 1 282 ? -3.715 -8.238 21.518 1.00 95.50 282 HIS A CA 1
ATOM 2150 C C . HIS A 1 282 ? -5.156 -8.665 21.824 1.00 95.50 282 HIS A C 1
ATOM 2152 O O . HIS A 1 282 ? -5.656 -8.465 22.931 1.00 95.50 282 HIS A O 1
ATOM 2158 N N . LEU A 1 283 ? -5.837 -9.208 20.814 1.00 94.81 283 LEU A N 1
ATOM 2159 C CA . LEU A 1 283 ? -7.225 -9.655 20.928 1.00 94.81 283 LEU A CA 1
ATOM 2160 C C . LEU A 1 283 ? -7.324 -11.106 21.411 1.00 94.81 283 LEU A C 1
ATOM 2162 O O . LEU A 1 283 ? -6.460 -11.928 21.123 1.00 94.81 283 LEU A O 1
ATOM 2166 N N . ASP A 1 284 ? -8.412 -11.408 22.111 1.00 91.00 284 ASP A N 1
ATOM 2167 C CA . ASP A 1 284 ? -8.824 -12.752 22.519 1.00 91.00 284 ASP A CA 1
ATOM 2168 C C . ASP A 1 284 ? -10.034 -13.196 21.678 1.00 91.00 284 ASP A C 1
ATOM 2170 O O . ASP A 1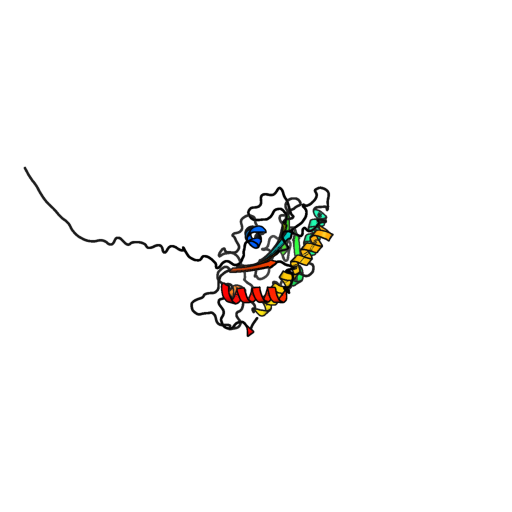 284 ? -10.960 -12.408 21.456 1.00 91.00 284 ASP A O 1
ATOM 2174 N N . SER A 1 285 ? -10.034 -14.463 21.248 1.00 89.38 285 SER A N 1
ATOM 2175 C CA . SER A 1 285 ? -11.153 -15.130 20.566 1.00 89.38 285 SER A CA 1
ATOM 2176 C C . SER A 1 285 ? -11.627 -14.409 19.288 1.00 89.38 285 SER A C 1
ATOM 2178 O O . SER A 1 285 ? -12.827 -14.275 19.037 1.00 89.38 285 SER A O 1
ATOM 2180 N N . TYR A 1 286 ? -10.685 -13.894 18.492 1.00 91.12 286 TYR A N 1
ATOM 2181 C CA . TYR A 1 286 ? -10.956 -13.124 17.270 1.00 91.12 286 TYR A CA 1
ATOM 2182 C C . TYR A 1 286 ? -11.152 -14.000 16.019 1.00 91.12 286 TYR A C 1
ATOM 2184 O O . TYR A 1 286 ? -11.534 -13.490 14.966 1.00 91.12 286 TYR A O 1
ATOM 2192 N N . GLU A 1 287 ? -10.905 -15.306 16.105 1.00 89.94 287 GLU A N 1
ATOM 2193 C CA . GLU A 1 287 ? -10.857 -16.234 14.971 1.00 89.94 287 GLU A CA 1
ATOM 2194 C C . GLU A 1 287 ? -12.208 -16.384 14.249 1.00 89.94 287 GLU A C 1
ATOM 2196 O O . GLU A 1 287 ? -12.241 -16.610 13.043 1.00 89.94 287 GLU A O 1
ATOM 2201 N N . GLU A 1 288 ? -13.333 -16.200 14.951 1.00 84.75 288 GLU A N 1
ATOM 2202 C CA . GLU A 1 288 ? -14.679 -16.180 14.345 1.00 84.75 288 GLU A CA 1
ATOM 2203 C C . GLU A 1 288 ? -15.000 -14.846 13.630 1.00 84.75 288 GLU A C 1
ATOM 2205 O O . GLU A 1 288 ? -15.963 -14.738 12.856 1.00 84.75 288 GLU A O 1
ATOM 2210 N N . ALA A 1 289 ? -14.208 -13.801 13.884 1.00 79.94 289 ALA A N 1
ATOM 2211 C CA . ALA A 1 289 ? -14.424 -12.467 13.343 1.00 79.94 289 ALA A CA 1
ATOM 2212 C C . ALA A 1 289 ? -13.692 -12.214 12.014 1.00 79.94 289 ALA A C 1
ATOM 2214 O O . ALA A 1 289 ? -14.127 -11.319 11.286 1.00 79.94 289 ALA A O 1
ATOM 2215 N N . ILE A 1 290 ? -12.637 -12.967 11.674 1.00 79.62 290 ILE A N 1
ATOM 2216 C CA . ILE A 1 290 ? -11.685 -12.606 10.599 1.00 79.62 290 ILE A CA 1
ATOM 2217 C C . ILE A 1 290 ? -11.818 -13.370 9.278 1.00 79.62 290 ILE A C 1
ATOM 2219 O O . ILE A 1 290 ? -12.196 -14.558 9.233 1.00 79.62 290 ILE A O 1
#

pLDDT: mean 77.26, std 22.21, range [23.52, 96.75]

Radius of gyration: 24.25 Å; Cα contacts (8 Å, |Δi|>4): 499; chains: 1; bounding box: 66×49×98 Å

Solvent-accessible surface area (backbone atoms only — not comparable to full-atom values): 16704 Å² total; per-residue (Å²): 137,89,83,88,87,88,86,86,85,83,91,77,86,84,77,79,79,78,76,81,76,93,73,84,84,78,73,82,82,67,91,49,69,64,56,62,57,61,10,64,75,46,52,56,80,64,74,53,99,47,94,84,58,76,61,65,77,34,73,85,38,67,35,31,43,37,41,37,36,38,35,20,29,51,60,74,58,94,84,56,66,53,60,68,53,36,53,52,40,52,56,44,54,59,63,32,81,38,44,35,53,32,47,41,70,79,42,65,92,50,79,76,43,46,78,41,84,42,94,60,52,87,81,46,37,45,26,31,34,26,35,75,66,91,66,94,63,75,57,48,28,40,37,40,36,38,50,20,40,78,89,51,89,52,85,53,48,40,31,49,30,28,35,40,40,41,37,33,52,43,44,42,91,91,48,90,48,68,42,80,44,43,46,59,56,58,51,38,55,43,43,35,33,52,54,52,31,56,68,45,52,53,48,44,38,42,78,42,44,67,38,56,76,43,80,73,56,63,44,33,35,36,43,37,42,33,19,51,66,31,42,66,58,57,37,34,63,88,84,59,44,60,43,87,94,43,76,48,34,30,52,48,80,46,72,47,56,58,82,42,92,90,63,49,58,65,57,55,22,47,51,49,50,50,51,41,34,58,76,25,42,27,49,46,89,52,78,90,65,104

Mean predicted aligned error: 10.98 Å

Nearest PDB structures (foldseek):
  6p8t-assembly1_D  TM=4.255E-01  e=4.701E-01  Acinetobacter baumannii ATCC 19606 = CIP 70.34 = JCM 6841
  6p8t-assembly1_C  TM=3.679E-01  e=5.299E-01  Acinetobacter baumannii ATCC 19606 = CIP 70.34 = JCM 6841
  6p8t-assembly2_G  TM=3.623E-01  e=9.645E-01  Acinetobacter baumannii ATCC 19606 = CIP 70.34 = JCM 6841
  7mp8-assembly1_A-2  TM=2.609E-01  e=2.514E+00  Tribolium castaneum
  4tv4-assembly1_B-2  TM=2.235E-01  e=9.389E+00  Burkholderia pseudomallei 1710b

Secondary structure (DSSP, 8-state):
------------------PPP-----------HHHHHS-HHHHGGG--SSTTPPPTTSTTSPPEEEEEEEEEB----TTSS-HHHHHHHHHHHHHSTTHHHHHHHH-TT-TT-EEEE-S-BTTTEEEEEEESSSS-PPPSEEEEEE---TT---SSS-TTEEEEEEEEE-B-TTS-PBPPPEEHHHHHHHHHHHHTHHHHHHHHIIIII--PBPSSSPPEEEEEEE-SS-GGGTEE-TTPEEPTT-PPPSEEEEEEETT-TT--HHHHHHHHHHHHIIIII-EES-TTT-

Sequence (290 aa):
SPVLHCHHPSQGHAGVHFQPSLEGQSSPAVDTGDLTTVGLGSLKDFSSPHLNSPPPWHSDTPPSVAIGIAIATEPLLARGTSTSRIRQGFLHLLNDSPVSELLRALTPERATEQWRSHNEVGRAHYAAVRSAEADLGIPSAWARMLLAEPDRRSSGLDPRCTYLLLHIDWTSPGAKTALPPIELRKWRAMMMHALATPAAVARYLVDHVGVELDDAPQPMIGFWLATSSKLTQLIDLDGLKQVEGSPPSQWYDAYAVADAAGETPNETATDWLTRLCDRALHLDSYEEAI

Foldseek 3Di:
DDDDDDDDDDDDDPPDPDPPPPDDPDDDDDPCVVVLVAQQVVVQVVPDLDDDDDRLQALLHFWKKKKKKKFFWDAQDPPFADLVLLQVLVQVLCCDPPNVVLCCLLPVVLVQWGWDWGPADDRQKTKIFTANDDDPADGQKMKIWGGQDCVDPDPRHDSRIIMIMIMGGQADHRDSHGHAAEELVSQLVSLLSSLVSQVSVQCSCCPRSNIGTDPPPAMKMKMKIAHSAACNSHYDHVPFDADPPDAAARMDMDMDRSCPVPDDSSNSSVVSSVCCCVPGHRTDPCVVRD

Organism: NCBI:txid3075929